Protein AF-A0A3M7MI62-F1 (afdb_monomer)

Solvent-accessible surface area (backbone atoms only — not comparable to full-atom values): 11806 Å² total; per-residue (Å²): 78,76,56,56,70,61,53,50,52,51,50,20,66,77,28,62,30,49,74,44,46,48,72,56,44,55,54,37,39,61,39,93,81,36,54,72,68,30,38,62,53,51,76,77,51,53,72,67,57,50,51,51,46,38,52,19,61,73,70,74,50,82,58,63,54,58,62,59,25,54,52,47,48,52,70,70,56,36,93,88,58,60,71,94,72,63,46,73,44,69,42,79,63,70,78,42,51,65,27,44,51,47,32,47,68,75,30,59,92,79,48,73,68,34,90,81,33,77,44,80,46,75,44,56,57,68,68,61,23,46,54,51,38,63,76,64,69,61,87,92,67,60,62,66,64,58,50,48,55,45,65,69,32,48,60,61,32,53,53,52,43,43,75,54,46,30,42,80,41,80,44,74,58,62,95,68,90,51,71,66,61,50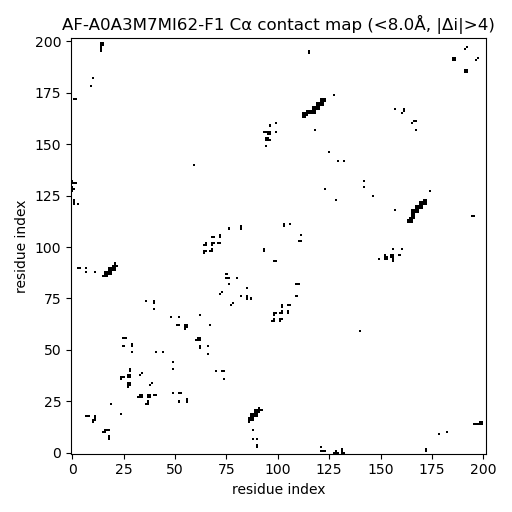,51,51,54,52,62,68,38,88,66,36,46,78,63,54,43,79,45,73,80,128

Nearest PDB structures (foldseek):
  6pk5-assembly1_C  TM=5.231E-01  e=3.060E-02  Methanotorris igneus
  7owk-assembly2_E  TM=5.266E-01  e=1.597E-01  Candidatus Odinarchaeum yellowstonii
  2bdt-assembly1_A-2  TM=4.610E-01  e=1.281E-01  Halalkalibacterium halodurans C-125
  7owe-assembly1_E  TM=5.186E-01  e=4.074E-01  Candidatus Odinarchaeum yellowstonii

Radius of gyration: 17.17 Å; Cα contacts (8 Å, |Δi|>4): 203; chains: 1; bounding box: 44×41×39 Å

Structure (mmCIF, N/CA/C/O backbone):
data_AF-A0A3M7MI62-F1
#
_entry.id   AF-A0A3M7MI62-F1
#
loop_
_atom_site.group_PDB
_atom_site.id
_atom_site.type_symbol
_atom_site.label_atom_id
_atom_site.label_alt_id
_atom_site.label_comp_id
_atom_site.label_asym_id
_atom_site.label_entity_id
_atom_site.label_seq_id
_atom_site.pdbx_PDB_ins_code
_atom_site.Cartn_x
_atom_site.Cartn_y
_atom_site.Cartn_z
_atom_site.occupancy
_atom_site.B_iso_or_equiv
_atom_site.auth_seq_id
_atom_site.auth_comp_id
_atom_site.auth_asym_id
_atom_site.auth_atom_id
_atom_site.pdbx_PDB_model_num
ATOM 1 N N . MET A 1 1 ? 2.385 -8.377 -11.757 1.00 56.12 1 MET A N 1
ATOM 2 C CA . MET A 1 1 ? 2.770 -9.558 -10.963 1.00 56.12 1 MET A CA 1
ATOM 3 C C . MET A 1 1 ? 1.514 -10.220 -10.396 1.00 56.12 1 MET A C 1
ATOM 5 O O . MET A 1 1 ? 1.011 -11.092 -11.078 1.00 56.12 1 MET A O 1
ATOM 9 N N . ALA A 1 2 ? 0.885 -9.743 -9.312 1.00 59.47 2 ALA A N 1
ATOM 10 C CA . ALA A 1 2 ? -0.279 -10.431 -8.710 1.00 59.47 2 ALA A CA 1
ATOM 11 C C . ALA A 1 2 ? -1.689 -9.906 -9.096 1.00 59.47 2 ALA A C 1
ATOM 13 O O . ALA A 1 2 ? -2.640 -10.169 -8.386 1.00 59.47 2 ALA A O 1
ATOM 14 N N . CYS A 1 3 ? -1.859 -9.106 -10.158 1.00 68.12 3 CYS A N 1
ATOM 15 C CA . CYS A 1 3 ? -3.128 -8.389 -10.436 1.00 68.12 3 CYS A CA 1
ATOM 16 C C . CYS A 1 3 ? -3.612 -7.438 -9.313 1.00 68.12 3 CYS A C 1
ATOM 18 O O . CYS A 1 3 ? -4.773 -7.039 -9.315 1.00 68.12 3 CYS A O 1
ATOM 20 N N . LYS A 1 4 ? -2.694 -6.989 -8.436 1.00 80.75 4 LYS A N 1
ATOM 21 C CA . LYS A 1 4 ? -2.928 -6.002 -7.359 1.00 80.75 4 LYS A CA 1
ATOM 22 C C . LYS A 1 4 ? -3.799 -4.833 -7.799 1.00 80.75 4 LYS A C 1
ATOM 24 O O . LYS A 1 4 ? -4.836 -4.607 -7.201 1.00 80.75 4 LYS A O 1
ATOM 29 N N . SER A 1 5 ? -3.442 -4.162 -8.894 1.00 81.50 5 SER A N 1
ATOM 30 C CA . SER A 1 5 ? -4.186 -2.993 -9.376 1.00 81.50 5 SER A CA 1
ATOM 31 C C . SER A 1 5 ? -5.657 -3.297 -9.678 1.00 81.50 5 SER A C 1
ATOM 33 O O . SER A 1 5 ? -6.512 -2.497 -9.331 1.00 81.50 5 SER A O 1
ATOM 35 N N . THR A 1 6 ? -5.963 -4.464 -10.256 1.00 86.38 6 THR A N 1
ATOM 36 C CA . THR A 1 6 ? -7.343 -4.879 -10.550 1.00 86.38 6 THR A CA 1
ATOM 37 C C . THR A 1 6 ? -8.129 -5.124 -9.262 1.00 86.38 6 THR A C 1
ATOM 39 O O . THR A 1 6 ? -9.239 -4.620 -9.124 1.00 86.38 6 THR 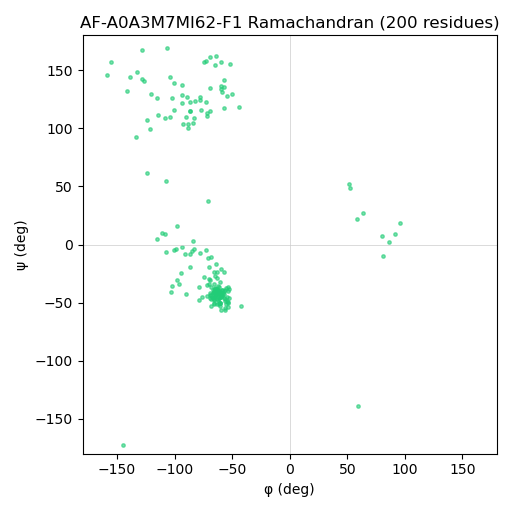A O 1
ATOM 42 N N . LEU A 1 7 ? -7.532 -5.830 -8.293 1.00 89.12 7 LEU A N 1
ATOM 43 C CA . LEU A 1 7 ? -8.140 -6.034 -6.976 1.00 89.12 7 LEU A CA 1
ATOM 44 C C . LEU A 1 7 ? -8.354 -4.699 -6.248 1.00 89.12 7 LEU A C 1
ATOM 46 O O . LEU A 1 7 ? -9.436 -4.448 -5.735 1.00 89.12 7 LEU A O 1
ATOM 50 N N . CYS A 1 8 ? -7.346 -3.827 -6.241 1.00 91.31 8 CYS A N 1
ATOM 51 C CA . CYS A 1 8 ? -7.410 -2.524 -5.586 1.00 91.31 8 CYS A CA 1
ATOM 52 C C . CYS A 1 8 ? -8.539 -1.667 -6.164 1.00 91.31 8 CYS A C 1
ATOM 54 O O . CYS A 1 8 ? -9.305 -1.098 -5.399 1.00 91.31 8 CYS A O 1
ATOM 56 N N . THR A 1 9 ? -8.690 -1.624 -7.492 1.00 91.56 9 THR A N 1
ATOM 57 C CA . THR A 1 9 ? -9.789 -0.895 -8.142 1.00 91.56 9 THR A CA 1
ATOM 58 C C . THR A 1 9 ? -11.150 -1.498 -7.805 1.00 91.56 9 THR A C 1
ATOM 60 O O . THR A 1 9 ? -12.091 -0.752 -7.531 1.00 91.56 9 THR A O 1
ATOM 63 N N . LEU A 1 10 ? -11.261 -2.831 -7.773 1.00 92.38 10 LEU A N 1
ATOM 64 C CA . LEU A 1 10 ? -12.500 -3.509 -7.398 1.00 92.38 10 LEU A CA 1
ATOM 65 C C . LEU A 1 10 ? -12.907 -3.168 -5.959 1.00 92.38 10 LEU A C 1
ATOM 67 O O . LEU A 1 10 ? -14.044 -2.759 -5.731 1.00 92.38 10 LEU A O 1
ATOM 71 N N . LEU A 1 11 ? -11.984 -3.306 -5.004 1.00 93.00 11 LEU A N 1
ATOM 72 C CA . LEU A 1 11 ? -12.239 -3.018 -3.593 1.00 93.00 11 LEU A CA 1
ATOM 73 C C . LEU A 1 11 ? -12.518 -1.532 -3.364 1.00 93.00 11 LEU A C 1
ATOM 75 O O . LEU A 1 11 ? -13.485 -1.197 -2.689 1.00 93.00 11 LEU A O 1
ATOM 79 N N . ALA A 1 12 ? -11.725 -0.645 -3.968 1.00 93.38 12 ALA A N 1
ATOM 80 C CA . ALA A 1 12 ? -11.920 0.796 -3.856 1.00 93.38 12 ALA A CA 1
ATOM 81 C C . ALA A 1 12 ? -13.302 1.229 -4.352 1.00 93.38 12 ALA A C 1
ATOM 83 O O . ALA A 1 12 ? -13.993 1.983 -3.673 1.00 93.38 12 ALA A O 1
ATOM 84 N N . THR A 1 13 ? -13.743 0.685 -5.488 1.00 92.31 13 THR A N 1
ATOM 85 C CA . THR A 1 13 ? -15.062 0.998 -6.053 1.00 92.31 13 THR A CA 1
ATOM 86 C C . THR A 1 13 ? -16.196 0.448 -5.188 1.00 92.31 13 THR A C 1
ATOM 88 O O . THR A 1 13 ? -17.145 1.169 -4.899 1.00 92.31 13 THR A O 1
ATOM 91 N N . ASN A 1 14 ? -16.113 -0.817 -4.759 1.00 92.62 14 ASN A N 1
ATOM 92 C CA . ASN A 1 14 ? -17.207 -1.468 -4.027 1.00 92.62 14 ASN A CA 1
ATOM 93 C C . ASN A 1 14 ? -17.334 -0.998 -2.575 1.00 92.62 14 ASN A C 1
ATOM 95 O O . ASN A 1 14 ? -18.431 -1.022 -2.025 1.00 92.62 14 ASN A O 1
ATOM 99 N N . TYR A 1 15 ? -16.233 -0.567 -1.960 1.00 90.94 15 TYR A N 1
ATOM 100 C CA . TYR A 1 15 ? -16.202 -0.151 -0.558 1.00 90.94 15 TYR A CA 1
ATOM 101 C C . TYR A 1 15 ? -15.984 1.355 -0.367 1.00 90.94 15 TYR A C 1
ATOM 103 O O . TYR A 1 15 ? -15.788 1.802 0.763 1.00 90.94 15 TYR A O 1
ATOM 111 N N . ASN A 1 16 ? -16.051 2.133 -1.455 1.00 91.06 16 ASN A N 1
ATOM 112 C CA . ASN A 1 16 ? -15.865 3.585 -1.460 1.00 91.06 16 ASN A CA 1
ATOM 113 C C . ASN A 1 16 ? -14.561 4.010 -0.756 1.00 91.06 16 ASN A C 1
ATOM 115 O O . ASN A 1 16 ? -14.567 4.818 0.173 1.00 91.06 16 ASN A O 1
ATOM 119 N N . LEU A 1 17 ? -13.447 3.397 -1.164 1.00 92.94 17 LEU A N 1
ATOM 120 C CA . LEU A 1 17 ? -12.117 3.711 -0.643 1.00 92.94 17 LEU A CA 1
ATOM 121 C C . LEU A 1 17 ? -11.382 4.609 -1.632 1.00 92.94 17 LEU A C 1
ATOM 123 O O . LEU A 1 17 ? -11.387 4.363 -2.839 1.00 92.94 17 LEU A O 1
ATOM 127 N N . ASP A 1 18 ? -10.681 5.603 -1.109 1.00 93.38 18 ASP A N 1
ATOM 128 C CA . ASP A 1 18 ? -9.727 6.390 -1.871 1.00 93.38 18 ASP A CA 1
ATOM 129 C C . ASP A 1 18 ? -8.513 5.513 -2.223 1.00 93.38 18 ASP A C 1
ATOM 131 O O . ASP A 1 18 ? -7.799 5.027 -1.347 1.00 93.38 18 ASP A O 1
ATOM 135 N N . GLN A 1 19 ? -8.289 5.239 -3.507 1.00 93.94 19 GLN A N 1
ATOM 136 C CA . GLN A 1 19 ? -7.195 4.373 -3.942 1.00 93.94 19 GLN A CA 1
ATOM 137 C C . GLN A 1 19 ? -5.902 5.178 -4.110 1.00 93.94 19 GLN A C 1
ATOM 139 O O . GLN A 1 19 ? -5.807 6.067 -4.954 1.00 93.94 19 GLN A O 1
ATOM 144 N N . CYS A 1 20 ? -4.848 4.776 -3.403 1.00 94.75 20 CYS A N 1
ATOM 145 C CA . CYS A 1 20 ? -3.533 5.399 -3.480 1.00 94.75 20 CYS A CA 1
ATOM 146 C C . CYS A 1 20 ? -2.472 4.375 -3.913 1.00 94.75 20 CYS A C 1
ATOM 148 O O . CYS A 1 20 ? -1.960 3.585 -3.119 1.00 94.75 20 CYS A O 1
ATOM 150 N N . SER A 1 21 ? -2.124 4.383 -5.203 1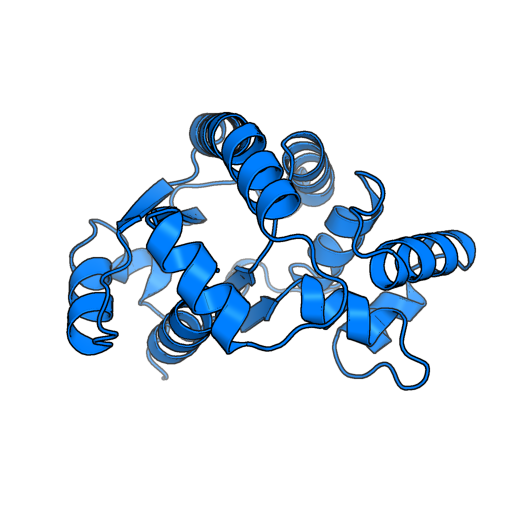.00 93.44 21 SER A N 1
ATOM 151 C CA . SER A 1 21 ? -1.021 3.572 -5.735 1.00 93.44 21 SER A CA 1
ATOM 152 C C . SER A 1 21 ? 0.293 4.343 -5.626 1.00 93.44 21 SER A C 1
ATOM 154 O O . SER A 1 21 ? 0.601 5.170 -6.490 1.00 93.44 21 SER A O 1
ATOM 156 N N . ILE A 1 22 ? 1.130 3.987 -4.651 1.00 92.25 22 ILE A N 1
ATOM 157 C CA . ILE A 1 22 ? 2.379 4.703 -4.338 1.00 92.25 22 ILE A CA 1
ATOM 158 C C . ILE A 1 22 ? 3.307 4.811 -5.547 1.00 92.25 22 ILE A C 1
ATOM 160 O O . ILE A 1 22 ? 3.893 5.856 -5.804 1.00 92.25 22 ILE A O 1
ATOM 164 N N . GLY A 1 23 ? 3.397 3.760 -6.364 1.00 89.69 23 GLY A N 1
ATOM 165 C CA . GLY A 1 23 ? 4.206 3.816 -7.581 1.00 89.69 23 GLY A CA 1
ATOM 166 C C . GLY A 1 23 ? 3.723 4.869 -8.590 1.00 89.69 23 GLY A C 1
ATOM 167 O O . GLY A 1 23 ? 4.547 5.474 -9.268 1.00 89.69 23 GLY A O 1
ATOM 168 N N . ASN A 1 24 ? 2.408 5.077 -8.711 1.00 91.25 24 ASN A N 1
ATOM 169 C CA . ASN A 1 24 ? 1.824 6.089 -9.602 1.00 91.25 24 ASN A CA 1
ATOM 170 C C . ASN A 1 24 ? 1.984 7.489 -9.007 1.00 91.25 24 ASN A C 1
ATOM 172 O O . ASN A 1 24 ? 2.417 8.394 -9.713 1.00 91.25 24 ASN A O 1
ATOM 176 N N . GLU A 1 25 ? 1.693 7.631 -7.715 1.00 94.31 25 GLU A N 1
ATOM 177 C CA . GLU A 1 25 ? 1.839 8.876 -6.961 1.00 94.31 25 GLU A CA 1
ATOM 178 C C . GLU A 1 25 ? 3.269 9.423 -7.053 1.00 94.31 25 GLU A C 1
ATOM 180 O O . GLU A 1 25 ? 3.468 10.554 -7.487 1.00 94.31 25 GLU A O 1
ATOM 185 N N . LEU A 1 26 ? 4.282 8.594 -6.773 1.00 93.25 26 LEU A N 1
ATOM 186 C CA . LEU A 1 26 ? 5.683 9.019 -6.845 1.00 93.25 26 LEU A CA 1
ATOM 187 C C . LEU A 1 26 ? 6.128 9.357 -8.276 1.00 93.25 26 LEU A C 1
ATOM 189 O O . LEU A 1 26 ? 6.912 10.284 -8.461 1.00 93.25 26 LEU A O 1
ATOM 193 N N . ARG A 1 27 ? 5.613 8.664 -9.304 1.00 93.62 27 ARG A N 1
ATOM 194 C CA . ARG A 1 27 ? 5.863 9.039 -10.711 1.00 93.62 27 ARG A CA 1
ATOM 195 C C . ARG A 1 27 ? 5.241 10.389 -11.066 1.00 93.62 27 ARG A C 1
ATOM 197 O O . ARG A 1 27 ? 5.881 11.177 -11.756 1.00 93.62 27 ARG A O 1
ATOM 204 N N . ASN A 1 28 ? 4.019 10.652 -10.604 1.00 95.31 28 ASN A N 1
ATOM 205 C CA . ASN A 1 28 ? 3.336 11.930 -10.805 1.00 95.31 28 ASN A CA 1
ATOM 206 C C . ASN A 1 28 ? 4.084 13.065 -10.083 1.00 95.31 28 ASN A C 1
ATOM 208 O O . ASN A 1 28 ? 4.366 14.098 -10.689 1.00 95.31 28 ASN A O 1
ATOM 212 N N . LEU A 1 29 ? 4.499 12.830 -8.835 1.00 95.12 29 LEU A N 1
ATOM 213 C CA . LEU A 1 29 ? 5.244 13.770 -7.993 1.00 95.12 29 LEU A CA 1
ATOM 214 C C . LEU A 1 29 ? 6.514 14.299 -8.675 1.00 95.12 29 LEU A C 1
ATOM 216 O O . LEU A 1 29 ? 6.736 15.511 -8.747 1.00 95.12 29 LEU A O 1
ATOM 220 N N . VAL A 1 30 ? 7.332 13.394 -9.216 1.00 93.94 30 VAL A N 1
ATOM 221 C CA . VAL A 1 30 ? 8.619 13.747 -9.845 1.00 93.94 30 VAL A CA 1
ATOM 222 C C . VAL A 1 30 ? 8.472 14.201 -11.299 1.00 93.94 30 VAL A C 1
ATOM 224 O O . VAL A 1 30 ? 9.450 14.602 -11.929 1.00 93.94 30 VAL A O 1
ATOM 227 N N . SER A 1 31 ? 7.258 14.158 -11.854 1.00 93.81 31 SER A N 1
ATOM 228 C CA . SER A 1 31 ? 6.995 14.648 -13.204 1.00 93.81 31 SER A CA 1
ATOM 229 C C . SER A 1 31 ? 7.025 16.181 -13.262 1.00 93.81 31 SER A C 1
ATOM 231 O O . SER A 1 31 ? 6.841 16.873 -12.256 1.00 93.81 31 SER A O 1
ATOM 233 N N . LYS A 1 32 ? 7.252 16.729 -14.464 1.00 90.19 32 LYS A N 1
ATOM 234 C CA . LYS A 1 32 ? 7.205 18.184 -14.692 1.00 90.19 32 LYS A CA 1
ATOM 235 C C . LYS A 1 32 ? 5.800 18.752 -14.471 1.00 90.19 32 LYS A C 1
ATOM 237 O O . LYS A 1 32 ? 5.665 19.824 -13.899 1.00 90.19 32 LYS A O 1
ATOM 242 N N . ASN A 1 33 ? 4.777 17.996 -14.869 1.00 92.19 33 ASN A N 1
ATOM 243 C CA . ASN A 1 33 ? 3.371 18.390 -14.813 1.00 92.19 33 ASN A CA 1
ATOM 244 C C . ASN A 1 33 ? 2.649 17.612 -13.707 1.00 92.19 33 ASN A C 1
ATOM 246 O O . ASN A 1 33 ? 1.669 16.918 -13.972 1.00 92.19 33 ASN A O 1
ATOM 250 N N . SER A 1 34 ? 3.171 17.678 -12.479 1.00 93.31 34 SER A N 1
ATOM 251 C CA . SER A 1 34 ? 2.541 17.016 -11.335 1.00 93.31 34 SER A CA 1
ATOM 252 C C . SER A 1 34 ? 1.127 17.559 -11.125 1.00 93.31 34 SER A C 1
ATOM 254 O O . SER A 1 34 ? 0.929 18.772 -11.164 1.00 93.31 34 SER A O 1
ATOM 256 N N . THR A 1 35 ? 0.159 16.680 -10.868 1.00 93.56 35 THR A N 1
ATOM 257 C CA . THR A 1 35 ? -1.261 17.038 -10.661 1.00 93.56 35 THR A CA 1
ATOM 258 C C . THR A 1 35 ? -1.831 16.436 -9.374 1.00 93.56 35 THR A C 1
ATOM 260 O O . THR A 1 35 ? -1.219 15.551 -8.772 1.00 93.56 35 THR A O 1
ATOM 263 N N . GLY A 1 36 ? -3.012 16.901 -8.950 1.00 92.88 36 GLY A N 1
ATOM 264 C CA . GLY A 1 36 ? -3.760 16.326 -7.827 1.00 92.88 36 GLY A CA 1
ATOM 265 C C . GLY A 1 36 ? -2.988 16.355 -6.505 1.00 92.88 36 GLY A C 1
ATOM 266 O O . GLY A 1 36 ? -2.295 17.326 -6.197 1.00 92.88 36 GLY A O 1
ATOM 267 N N . HIS A 1 37 ? -3.087 15.272 -5.728 1.00 94.06 37 HIS A N 1
ATOM 268 C CA . HIS A 1 37 ? -2.400 15.152 -4.438 1.00 94.06 37 HIS A CA 1
ATOM 269 C C . HIS A 1 37 ? -0.880 15.275 -4.568 1.00 94.06 37 HIS A C 1
ATOM 271 O O . HIS A 1 37 ? -0.259 15.950 -3.752 1.00 94.06 37 HIS A O 1
ATOM 277 N N . ALA A 1 38 ? -0.292 14.706 -5.622 1.00 94.69 38 ALA A N 1
ATOM 278 C CA . ALA A 1 38 ? 1.145 14.778 -5.848 1.00 94.69 38 ALA A CA 1
ATOM 279 C C . ALA A 1 38 ? 1.633 16.222 -6.020 1.00 94.69 38 ALA A C 1
ATOM 281 O O . ALA A 1 38 ? 2.667 16.570 -5.464 1.00 94.69 38 ALA A O 1
ATOM 282 N N . ALA A 1 39 ? 0.885 17.077 -6.727 1.00 94.44 39 ALA A N 1
ATOM 283 C CA . ALA A 1 39 ? 1.226 18.495 -6.866 1.00 94.44 39 ALA A CA 1
ATOM 284 C C . ALA A 1 39 ? 1.177 19.239 -5.525 1.00 94.44 39 ALA A C 1
ATOM 286 O O . ALA A 1 39 ? 2.089 20.002 -5.220 1.00 94.44 39 ALA A O 1
ATOM 287 N N . ARG A 1 40 ? 0.142 18.979 -4.712 1.00 94.56 40 ARG A N 1
ATOM 288 C CA . ARG A 1 40 ? 0.006 19.567 -3.371 1.00 94.56 40 ARG A CA 1
ATOM 289 C C . ARG A 1 40 ? 1.175 19.167 -2.468 1.00 94.56 40 ARG A C 1
ATOM 291 O O . ARG A 1 40 ? 1.802 20.030 -1.866 1.00 94.56 40 ARG A O 1
ATOM 298 N N . ILE A 1 41 ? 1.476 17.870 -2.403 1.00 95.56 41 ILE A N 1
ATOM 299 C CA . ILE A 1 41 ? 2.522 17.319 -1.527 1.00 95.56 41 ILE A CA 1
ATOM 300 C C . ILE A 1 41 ? 3.919 17.721 -2.014 1.00 95.56 41 ILE A C 1
ATOM 302 O O . ILE A 1 41 ? 4.824 17.908 -1.207 1.00 95.56 41 ILE A O 1
ATOM 306 N N . LYS A 1 42 ? 4.110 17.926 -3.325 1.00 94.25 42 LYS A N 1
ATOM 307 C CA . LYS A 1 42 ? 5.383 18.398 -3.891 1.00 94.25 42 LYS A CA 1
ATOM 308 C C . LYS A 1 42 ? 5.891 19.673 -3.226 1.00 94.25 42 LYS A C 1
ATOM 310 O O . LYS A 1 42 ? 7.090 19.789 -3.008 1.00 94.25 42 LYS A O 1
ATOM 315 N N . CYS A 1 43 ? 4.991 20.594 -2.882 1.00 91.56 43 CYS A N 1
ATOM 316 C CA . CYS A 1 43 ? 5.328 21.858 -2.225 1.00 91.56 43 CYS A CA 1
ATOM 317 C C . CYS A 1 43 ? 5.785 21.697 -0.762 1.00 91.56 43 CYS A C 1
ATOM 319 O O . CYS A 1 43 ? 6.293 22.652 -0.186 1.00 91.56 43 CYS A O 1
ATOM 321 N N . MET A 1 44 ? 5.610 20.513 -0.166 1.00 92.12 44 MET A N 1
ATOM 322 C CA . MET A 1 44 ? 5.975 20.191 1.223 1.00 92.12 44 MET A CA 1
ATOM 323 C C . MET A 1 44 ? 7.319 19.447 1.327 1.00 92.12 44 MET A C 1
ATOM 325 O O . MET A 1 44 ? 7.791 19.135 2.424 1.00 92.12 44 MET A O 1
ATOM 329 N N . LEU A 1 45 ? 7.933 19.123 0.186 1.00 93.00 45 LEU A N 1
ATOM 330 C CA . LEU A 1 45 ? 9.202 18.407 0.105 1.00 93.00 45 LEU A CA 1
ATOM 331 C C . LEU A 1 45 ? 10.338 19.364 -0.252 1.00 93.00 45 LEU A C 1
ATOM 333 O O . LEU A 1 45 ? 10.168 20.283 -1.054 1.00 93.00 45 LEU A O 1
ATOM 337 N N . SER A 1 46 ? 11.516 19.125 0.320 1.00 94.25 46 SER A N 1
ATOM 338 C CA . SER A 1 46 ? 12.719 19.869 -0.041 1.00 94.25 46 SER A CA 1
ATOM 339 C C . SER A 1 46 ? 13.187 19.511 -1.456 1.00 94.25 46 SER A C 1
ATOM 341 O O . SER A 1 46 ? 12.846 18.463 -2.013 1.00 94.25 46 SER A O 1
ATOM 343 N N . VAL A 1 47 ? 14.016 20.378 -2.042 1.00 93.38 47 VAL A N 1
ATOM 344 C CA . VAL A 1 47 ? 14.624 20.125 -3.357 1.00 93.38 47 VAL A CA 1
ATOM 345 C C . VAL A 1 47 ? 15.425 18.819 -3.340 1.00 93.38 47 VAL A C 1
ATOM 347 O O . VAL A 1 47 ? 15.281 18.011 -4.256 1.00 93.38 47 VAL A O 1
ATOM 350 N N . ASP A 1 48 ? 16.192 18.570 -2.278 1.00 94.06 48 ASP A N 1
ATOM 351 C CA . ASP A 1 48 ? 16.996 17.352 -2.136 1.00 94.06 48 ASP A CA 1
ATOM 352 C C . ASP A 1 48 ? 16.120 16.097 -2.037 1.00 94.06 48 ASP A C 1
ATOM 354 O O . ASP A 1 48 ? 16.394 15.095 -2.701 1.00 94.06 48 ASP A O 1
ATOM 358 N N . GLU A 1 49 ? 15.016 16.158 -1.281 1.00 94.12 49 GLU A N 1
ATOM 359 C CA . GLU A 1 49 ? 14.048 15.057 -1.199 1.00 94.12 49 GLU A CA 1
ATOM 360 C C . GLU A 1 49 ? 13.459 14.732 -2.581 1.00 94.12 49 GLU A C 1
ATOM 362 O O . GLU A 1 49 ? 13.352 13.560 -2.954 1.00 94.12 49 GLU A O 1
ATOM 367 N N . LEU A 1 50 ? 13.112 15.756 -3.367 1.00 93.75 50 LEU A N 1
ATOM 368 C CA . LEU A 1 50 ? 12.581 15.587 -4.722 1.00 93.75 50 LEU A CA 1
ATOM 369 C C . LEU A 1 50 ? 13.621 15.010 -5.691 1.00 93.75 50 LEU A C 1
ATOM 371 O O . LEU A 1 50 ? 13.273 14.157 -6.513 1.00 93.75 50 LEU A O 1
ATOM 375 N N . VAL A 1 51 ? 14.884 15.436 -5.595 1.00 94.44 51 VAL A N 1
ATOM 376 C CA . VAL A 1 51 ? 15.988 14.898 -6.408 1.00 94.44 51 VAL A CA 1
ATOM 377 C C . VAL A 1 51 ? 16.201 13.415 -6.111 1.00 94.44 51 VAL A C 1
ATOM 379 O O . VAL A 1 51 ? 16.254 12.612 -7.046 1.00 94.44 51 VAL A O 1
ATOM 382 N N . ILE A 1 52 ? 16.257 13.037 -4.831 1.00 94.31 52 ILE A N 1
ATOM 383 C CA . ILE A 1 52 ? 16.412 11.640 -4.406 1.00 94.31 52 ILE A CA 1
ATOM 384 C C . ILE A 1 52 ? 15.240 10.797 -4.923 1.00 94.31 52 ILE A C 1
ATOM 386 O O . ILE A 1 52 ? 15.446 9.788 -5.600 1.00 94.31 52 ILE A O 1
ATOM 390 N N . LEU A 1 53 ? 13.999 11.246 -4.701 1.00 92.94 53 LEU A N 1
ATOM 391 C CA . LEU A 1 53 ? 12.808 10.546 -5.187 1.00 92.94 53 LEU A CA 1
ATOM 392 C C . LEU A 1 53 ? 12.824 10.371 -6.712 1.00 92.94 53 LEU A C 1
ATOM 394 O O . LEU A 1 53 ? 12.512 9.285 -7.203 1.00 92.94 53 LEU A O 1
ATOM 398 N N . ALA A 1 54 ? 13.228 11.394 -7.469 1.00 93.25 54 ALA A N 1
ATOM 399 C CA . ALA A 1 54 ? 13.334 11.314 -8.925 1.00 93.25 54 ALA A CA 1
ATOM 400 C C . ALA A 1 54 ? 14.381 10.285 -9.376 1.00 93.25 54 ALA A C 1
ATOM 402 O O . ALA A 1 54 ? 14.120 9.506 -10.299 1.00 93.25 54 ALA A O 1
ATOM 403 N N . GLN A 1 55 ? 15.539 10.239 -8.711 1.00 93.81 55 GLN A N 1
ATOM 404 C CA . GLN A 1 55 ? 16.584 9.250 -8.980 1.00 93.81 55 GLN A CA 1
ATOM 405 C C . GLN A 1 55 ? 16.094 7.825 -8.699 1.00 93.81 55 GLN A C 1
ATOM 407 O O . GLN A 1 55 ? 16.244 6.953 -9.556 1.00 93.81 55 GLN A O 1
ATOM 412 N N . ASN A 1 56 ? 15.444 7.591 -7.554 1.00 91.25 56 ASN A N 1
ATOM 413 C CA . ASN A 1 56 ? 14.909 6.275 -7.200 1.00 91.25 56 ASN A CA 1
ATOM 414 C C . ASN A 1 56 ? 13.797 5.817 -8.152 1.00 91.25 56 ASN A C 1
ATOM 416 O O . ASN A 1 56 ? 13.809 4.673 -8.608 1.00 91.25 56 ASN A O 1
ATOM 420 N N . VAL A 1 57 ? 12.864 6.710 -8.504 1.00 89.19 57 VAL A N 1
ATOM 421 C CA . VAL A 1 57 ? 11.794 6.411 -9.468 1.00 89.19 57 VAL A CA 1
ATOM 422 C C . VAL A 1 57 ? 12.381 6.047 -10.831 1.00 89.19 57 VAL A C 1
ATOM 424 O O . VAL A 1 57 ? 11.956 5.053 -11.421 1.00 89.19 57 VAL A O 1
ATOM 427 N N . LYS A 1 58 ? 13.377 6.804 -11.314 1.00 88.06 58 LYS A N 1
ATOM 428 C CA . LYS A 1 58 ? 14.059 6.531 -12.588 1.00 88.06 58 LYS A CA 1
ATOM 429 C C . LYS A 1 58 ? 14.816 5.202 -12.564 1.00 88.06 58 LYS A C 1
ATOM 431 O O . LYS A 1 58 ? 14.770 4.468 -13.544 1.00 88.06 58 LYS A O 1
ATOM 436 N N . ALA A 1 59 ? 15.491 4.893 -11.458 1.00 86.25 59 ALA A N 1
ATOM 437 C CA . ALA A 1 59 ? 16.242 3.651 -11.290 1.00 86.25 59 ALA A CA 1
ATOM 438 C C . ALA A 1 59 ? 15.348 2.435 -10.968 1.00 86.25 59 ALA A C 1
ATOM 440 O O . ALA A 1 59 ? 15.835 1.309 -10.907 1.00 86.25 59 ALA A O 1
ATOM 441 N N . GLY A 1 60 ? 14.048 2.637 -10.725 1.00 82.38 60 GLY A N 1
ATOM 442 C CA . GLY A 1 60 ? 13.148 1.570 -10.290 1.00 82.38 60 GLY A CA 1
ATOM 443 C C . GLY A 1 60 ? 13.523 0.987 -8.923 1.00 82.38 60 GLY A C 1
ATOM 444 O O . GLY A 1 60 ? 13.236 -0.185 -8.662 1.00 82.38 60 GLY A O 1
ATOM 445 N N . THR A 1 61 ? 14.175 1.786 -8.074 1.00 85.19 61 THR A N 1
ATOM 446 C CA . THR A 1 61 ? 14.635 1.399 -6.739 1.00 85.19 61 THR A CA 1
ATOM 447 C C . THR A 1 61 ? 13.775 2.027 -5.651 1.00 85.19 61 THR A C 1
ATOM 449 O O . THR A 1 61 ? 12.910 2.874 -5.873 1.00 85.19 61 THR A O 1
ATOM 452 N N . LEU A 1 62 ? 13.994 1.544 -4.439 1.00 83.31 62 LEU A N 1
ATOM 453 C CA . LEU A 1 62 ? 13.331 2.001 -3.239 1.00 83.31 62 LEU A CA 1
ATOM 454 C C . LEU A 1 62 ? 13.938 3.323 -2.741 1.00 83.31 62 LEU A C 1
ATOM 456 O O . LEU A 1 62 ? 15.142 3.386 -2.517 1.00 83.31 62 LEU A O 1
ATOM 460 N N . ALA A 1 63 ? 13.102 4.343 -2.525 1.00 84.12 63 ALA A N 1
ATOM 461 C CA . ALA A 1 63 ? 13.512 5.593 -1.877 1.00 84.12 63 ALA A CA 1
ATOM 462 C C . ALA A 1 63 ? 13.953 5.363 -0.417 1.00 84.12 63 ALA A C 1
ATOM 464 O O . ALA A 1 63 ? 13.583 4.325 0.155 1.00 84.12 63 ALA A O 1
ATOM 465 N N . PRO A 1 64 ? 14.689 6.304 0.209 1.00 85.31 64 PRO A N 1
ATOM 466 C CA . PRO A 1 64 ? 15.046 6.203 1.621 1.00 85.31 64 PRO A CA 1
ATOM 467 C C . PRO A 1 64 ? 13.828 5.943 2.511 1.00 85.31 64 PRO A C 1
ATOM 469 O O . PRO A 1 64 ? 12.681 6.236 2.147 1.00 85.31 64 PRO A O 1
ATOM 472 N N . SER A 1 65 ? 14.082 5.343 3.673 1.00 83.94 65 SER A N 1
ATOM 473 C CA . SER A 1 65 ? 13.042 4.839 4.571 1.00 83.94 65 SER A CA 1
ATOM 474 C C . SER A 1 65 ? 12.077 5.921 5.054 1.00 83.94 65 SER A C 1
ATOM 476 O O . SER A 1 65 ? 10.952 5.576 5.378 1.00 83.94 65 SER A O 1
ATOM 478 N N . THR A 1 66 ? 12.453 7.202 5.016 1.00 87.31 66 THR A N 1
ATOM 479 C CA . THR A 1 66 ? 11.660 8.335 5.520 1.00 87.31 66 THR A CA 1
ATOM 480 C C . THR A 1 66 ? 10.837 9.061 4.448 1.00 87.31 66 THR A C 1
ATOM 482 O O . THR A 1 66 ? 9.715 9.482 4.724 1.00 87.31 66 THR A O 1
ATOM 485 N N . ASN A 1 67 ? 11.315 9.167 3.200 1.00 91.50 67 ASN A N 1
ATOM 486 C CA . ASN A 1 67 ? 10.634 9.958 2.161 1.00 91.50 67 ASN A CA 1
ATOM 487 C C . ASN A 1 67 ? 9.270 9.381 1.753 1.00 91.50 67 ASN A C 1
ATOM 489 O O . ASN A 1 67 ? 8.315 10.126 1.541 1.00 91.50 67 ASN A O 1
ATOM 493 N N . THR A 1 68 ? 9.173 8.053 1.603 1.00 92.06 68 THR A N 1
ATOM 494 C CA . THR A 1 68 ? 7.898 7.417 1.221 1.00 92.06 68 THR A CA 1
ATOM 495 C C . THR A 1 68 ? 6.864 7.499 2.349 1.00 92.06 68 THR A C 1
ATOM 497 O O . THR A 1 68 ? 5.740 7.895 2.050 1.00 92.06 68 THR A O 1
ATOM 500 N N . PRO A 1 69 ? 7.203 7.205 3.624 1.00 94.62 69 PRO A N 1
ATOM 501 C CA . PRO A 1 69 ? 6.316 7.499 4.746 1.00 94.62 69 PRO A CA 1
ATOM 502 C C . PRO A 1 69 ? 5.864 8.952 4.785 1.00 94.62 69 PRO A C 1
ATOM 504 O O . PRO A 1 69 ? 4.663 9.174 4.787 1.00 94.62 69 PRO A O 1
ATOM 507 N N . LYS A 1 70 ? 6.774 9.931 4.687 1.00 94.44 70 LYS A N 1
ATOM 508 C CA . LYS A 1 70 ? 6.410 11.358 4.667 1.00 94.44 70 LYS A CA 1
ATOM 509 C C . LYS A 1 70 ? 5.360 11.675 3.596 1.00 94.44 70 LYS A C 1
ATOM 511 O O . LYS A 1 70 ? 4.355 12.310 3.891 1.00 94.44 70 LYS A O 1
ATOM 516 N N . TYR A 1 71 ? 5.537 11.165 2.374 1.00 95.44 71 TYR A N 1
ATOM 517 C CA . TYR A 1 71 ? 4.534 11.321 1.314 1.00 95.44 71 TYR A CA 1
ATOM 518 C C . TYR A 1 71 ? 3.173 10.721 1.693 1.00 95.44 71 TYR A C 1
ATOM 520 O O . TYR A 1 71 ? 2.130 11.315 1.432 1.00 95.44 71 TYR A O 1
ATOM 528 N N . ILE A 1 72 ? 3.174 9.522 2.277 1.00 95.75 72 ILE A N 1
ATOM 529 C CA . ILE A 1 72 ? 1.949 8.807 2.643 1.00 95.75 72 ILE A CA 1
ATOM 530 C C . ILE A 1 72 ? 1.230 9.507 3.785 1.00 95.75 72 ILE A C 1
ATOM 532 O O . ILE A 1 72 ? 0.017 9.651 3.707 1.00 95.75 72 ILE A O 1
ATOM 536 N N . ILE A 1 73 ? 1.958 9.990 4.789 1.00 95.44 73 ILE A N 1
ATOM 537 C CA . ILE A 1 73 ? 1.413 10.789 5.889 1.00 95.44 73 ILE A CA 1
ATOM 538 C C . ILE A 1 73 ? 0.638 11.975 5.317 1.00 95.44 73 ILE A C 1
ATOM 540 O O . ILE A 1 73 ? -0.561 12.081 5.547 1.00 95.44 73 ILE A O 1
ATOM 544 N N . GLU A 1 74 ? 1.268 12.770 4.452 1.00 95.25 74 GLU A N 1
ATOM 545 C CA . GLU A 1 74 ? 0.616 13.920 3.816 1.00 95.25 74 GLU A CA 1
ATOM 546 C C . GLU A 1 74 ? -0.545 13.539 2.888 1.00 95.25 74 GLU A C 1
ATOM 548 O O . GLU A 1 74 ? -1.460 14.334 2.650 1.00 95.25 74 GLU A O 1
ATOM 553 N N . ARG A 1 75 ? -0.517 12.334 2.308 1.00 94.94 75 ARG A N 1
ATOM 554 C CA . ARG A 1 75 ? -1.565 11.829 1.411 1.00 94.94 75 ARG A CA 1
ATOM 555 C C . ARG A 1 75 ? -2.790 11.313 2.162 1.00 94.94 75 ARG A C 1
ATOM 557 O O . ARG A 1 75 ? -3.895 11.448 1.635 1.00 94.94 75 ARG A O 1
ATOM 564 N N . VAL A 1 76 ? -2.580 10.690 3.317 1.00 94.81 76 VAL A N 1
ATOM 565 C CA . VAL A 1 76 ? -3.611 10.042 4.138 1.00 94.81 76 VAL A CA 1
ATOM 566 C C . VAL A 1 76 ? -4.194 11.031 5.147 1.00 94.81 76 VAL A C 1
ATOM 568 O O . VAL A 1 76 ? -5.409 11.096 5.306 1.00 94.81 76 VAL A O 1
ATOM 571 N N . PHE A 1 77 ? -3.335 11.833 5.772 1.00 94.56 77 PHE A N 1
ATOM 572 C CA . PHE A 1 77 ? -3.667 12.784 6.829 1.00 94.56 77 PHE A CA 1
ATOM 573 C C . PHE A 1 77 ? -3.208 14.202 6.450 1.00 94.56 77 PHE A C 1
ATOM 575 O O . PHE A 1 77 ? -2.349 14.768 7.124 1.00 94.56 77 PHE A O 1
ATOM 582 N N . PRO A 1 78 ? -3.733 14.796 5.359 1.00 92.50 78 PRO A N 1
ATOM 583 C CA . PRO A 1 78 ? -3.434 16.191 5.057 1.00 92.50 78 PRO A CA 1
ATOM 584 C C . PRO A 1 78 ? -3.884 17.108 6.202 1.00 92.50 78 PRO A C 1
ATOM 586 O O . PRO A 1 78 ? -4.803 16.778 6.953 1.00 92.50 78 PRO A O 1
ATOM 589 N N . GLU A 1 79 ? -3.282 18.293 6.295 1.00 89.25 79 GLU A N 1
ATOM 590 C CA . GLU A 1 79 ? -3.713 19.324 7.242 1.00 89.25 79 GLU A CA 1
ATOM 591 C C . GLU A 1 79 ? -5.233 19.567 7.149 1.00 89.25 79 GLU A C 1
ATOM 593 O O . GLU A 1 79 ? -5.791 19.729 6.061 1.00 89.25 79 GLU A O 1
ATOM 598 N N . GLY A 1 80 ? -5.913 19.543 8.301 1.00 88.06 80 GLY A N 1
ATOM 599 C CA . GLY A 1 80 ? -7.371 19.678 8.389 1.00 88.06 80 GLY A CA 1
ATOM 600 C C . GLY A 1 80 ? -8.171 18.404 8.080 1.00 88.06 80 GLY A C 1
ATOM 601 O O . GLY A 1 80 ? -9.399 18.472 8.006 1.00 88.06 80 GLY A O 1
ATOM 602 N N . ALA A 1 81 ? -7.525 17.246 7.905 1.00 89.00 81 ALA A N 1
ATOM 603 C CA . ALA A 1 81 ? -8.224 15.978 7.715 1.00 89.00 81 ALA A CA 1
ATOM 604 C C . ALA A 1 81 ? -9.137 15.637 8.904 1.00 89.00 81 ALA A C 1
ATOM 606 O O . ALA A 1 81 ? -8.734 15.670 10.067 1.00 89.00 81 ALA A O 1
ATOM 607 N N . ILE A 1 82 ? -10.367 15.225 8.597 1.00 89.00 82 ILE A N 1
ATOM 608 C CA . ILE A 1 82 ? -11.280 14.636 9.577 1.00 89.00 82 ILE A CA 1
ATOM 609 C C . ILE A 1 82 ? -10.936 13.150 9.668 1.00 89.00 82 ILE A C 1
ATOM 611 O O . ILE A 1 82 ? -11.270 12.385 8.765 1.00 89.00 82 ILE A O 1
ATOM 615 N N . LEU A 1 83 ? -10.263 12.743 10.748 1.00 85.75 83 LEU A N 1
ATOM 616 C CA . LEU A 1 83 ? -9.700 11.393 10.905 1.00 85.75 83 LEU A CA 1
ATOM 617 C C . LEU A 1 83 ? -10.736 10.278 10.687 1.00 85.75 83 LEU A C 1
ATOM 619 O O . LEU A 1 83 ? -10.466 9.315 9.977 1.00 85.75 83 LEU A O 1
ATOM 623 N N . ASN A 1 84 ? -11.961 10.460 11.185 1.00 83.88 84 ASN A N 1
ATOM 624 C CA . ASN A 1 84 ? -13.048 9.484 11.032 1.00 83.88 84 ASN A CA 1
ATOM 625 C C . ASN A 1 84 ? -13.566 9.342 9.587 1.00 83.88 84 ASN A C 1
ATOM 627 O O . ASN A 1 84 ? -14.347 8.436 9.304 1.00 83.88 84 ASN A O 1
ATOM 631 N N . HIS A 1 85 ? -13.174 10.234 8.673 1.00 86.38 85 HIS A N 1
ATOM 632 C CA . HIS A 1 85 ? -13.538 10.174 7.254 1.00 86.38 85 HIS A CA 1
ATOM 633 C C . HIS A 1 85 ? -12.418 9.593 6.381 1.00 86.38 85 HIS A C 1
ATOM 635 O O . HIS A 1 85 ? -12.616 9.397 5.180 1.00 86.38 85 HIS A O 1
ATOM 641 N N . VAL A 1 86 ? -11.245 9.307 6.953 1.00 89.94 86 VAL A N 1
ATOM 642 C CA . VAL A 1 86 ? -10.113 8.755 6.207 1.00 89.94 86 VAL A CA 1
ATOM 643 C C . VAL A 1 86 ? -10.403 7.297 5.851 1.00 89.94 86 VAL A C 1
ATOM 645 O O . VAL A 1 86 ? -10.430 6.417 6.707 1.00 89.94 86 VAL A O 1
ATOM 648 N N . ARG A 1 87 ? -10.619 7.033 4.559 1.00 91.56 87 ARG A N 1
ATOM 649 C CA . ARG A 1 87 ? -10.886 5.694 4.012 1.00 91.56 87 ARG A CA 1
ATOM 650 C C . ARG A 1 87 ? -10.032 5.476 2.780 1.00 91.56 87 ARG A C 1
ATOM 652 O O . ARG A 1 87 ? -10.424 5.847 1.679 1.00 91.56 87 ARG A O 1
ATOM 659 N N . ILE A 1 88 ? -8.852 4.900 2.971 1.00 93.81 88 ILE A N 1
ATOM 660 C CA . ILE A 1 88 ? -7.824 4.806 1.934 1.00 93.81 88 ILE A CA 1
ATOM 661 C C . ILE A 1 88 ? -7.358 3.366 1.738 1.00 93.81 88 ILE A C 1
ATOM 663 O O . ILE A 1 88 ? -7.182 2.613 2.692 1.00 93.81 88 ILE A O 1
ATOM 667 N N . LEU A 1 89 ? -7.125 2.993 0.483 1.00 95.31 89 LEU A N 1
ATOM 668 C CA . LEU A 1 89 ? -6.477 1.748 0.096 1.00 95.31 89 LEU A CA 1
ATOM 669 C C . LEU A 1 89 ? -5.078 2.072 -0.433 1.00 95.31 89 LEU A C 1
ATOM 671 O O . LEU A 1 89 ? -4.925 2.628 -1.523 1.00 95.31 89 LEU A O 1
ATOM 675 N N . LEU A 1 90 ? -4.052 1.708 0.338 1.00 95.31 90 LEU A N 1
ATOM 676 C CA . LEU A 1 90 ? -2.649 1.884 -0.037 1.00 95.31 90 LEU A CA 1
ATOM 677 C C . LEU A 1 90 ? -2.161 0.680 -0.863 1.00 95.31 90 LEU A C 1
ATOM 679 O O . LEU A 1 90 ? -2.048 -0.433 -0.354 1.00 95.31 90 LEU A O 1
ATOM 683 N N . ASP A 1 91 ? -1.824 0.902 -2.137 1.00 93.25 91 ASP A N 1
ATOM 684 C CA . ASP A 1 91 ? -1.194 -0.104 -3.005 1.00 93.25 91 ASP A CA 1
ATOM 685 C C . ASP A 1 91 ? 0.315 0.151 -3.112 1.00 93.25 91 ASP A C 1
ATOM 687 O O . ASP A 1 91 ? 0.784 1.154 -3.668 1.00 93.25 91 ASP A O 1
ATOM 691 N N . GLY A 1 92 ? 1.090 -0.806 -2.603 1.00 90.06 92 GLY A N 1
ATOM 692 C CA . GLY A 1 92 ? 2.543 -0.826 -2.722 1.00 90.06 92 GLY A CA 1
ATOM 693 C C . GLY A 1 92 ? 3.298 -0.240 -1.532 1.00 90.06 92 GLY A C 1
ATOM 694 O O . GLY A 1 92 ? 4.482 0.059 -1.706 1.00 90.06 92 GLY A O 1
ATOM 695 N N . PHE A 1 93 ? 2.655 -0.112 -0.368 1.00 93.56 93 PHE A N 1
ATOM 696 C CA . PHE A 1 93 ? 3.271 0.263 0.903 1.00 93.56 93 PHE A CA 1
ATOM 697 C C . PHE A 1 93 ? 2.709 -0.568 2.069 1.00 93.56 93 PHE A C 1
ATOM 699 O O . PHE A 1 93 ? 1.514 -0.849 2.059 1.00 93.56 93 PHE A O 1
ATOM 706 N N . PRO A 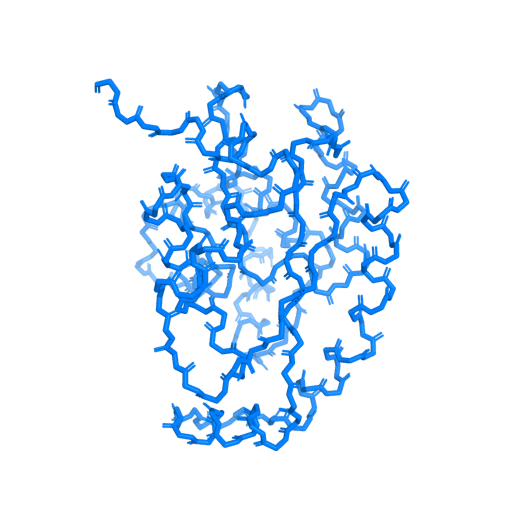1 94 ? 3.534 -0.919 3.072 1.00 94.44 94 PRO A N 1
ATOM 707 C CA . PRO A 1 94 ? 4.992 -0.765 3.114 1.00 94.44 94 PRO A CA 1
ATOM 708 C C . PRO A 1 94 ? 5.710 -1.802 2.226 1.00 94.44 94 PRO A C 1
ATOM 710 O O . PRO A 1 94 ? 5.168 -2.849 1.886 1.00 94.44 94 PRO A O 1
ATOM 713 N N . ARG A 1 95 ? 6.948 -1.498 1.806 1.00 91.62 95 ARG A N 1
ATOM 714 C CA . ARG A 1 95 ? 7.822 -2.440 1.058 1.00 91.62 95 ARG A CA 1
ATOM 715 C C . ARG A 1 95 ? 8.986 -2.995 1.875 1.00 91.62 95 ARG A C 1
ATOM 717 O O . ARG A 1 95 ? 9.724 -3.830 1.371 1.00 91.62 95 ARG A O 1
ATOM 724 N N . LYS A 1 96 ? 9.168 -2.482 3.090 1.00 92.94 96 LYS A N 1
ATOM 725 C CA . LYS A 1 96 ? 10.156 -2.893 4.091 1.00 92.94 96 LYS A CA 1
ATOM 726 C C . LYS A 1 96 ? 9.623 -2.509 5.474 1.00 92.94 96 LYS A C 1
ATOM 728 O O . LYS A 1 96 ? 8.789 -1.606 5.557 1.00 92.94 96 LYS A O 1
ATOM 733 N N . VAL A 1 97 ? 10.104 -3.184 6.515 1.00 95.00 97 VAL A N 1
ATOM 734 C CA . VAL A 1 97 ? 9.680 -2.958 7.909 1.00 95.00 97 VAL A CA 1
ATOM 735 C C . VAL A 1 97 ? 10.036 -1.547 8.383 1.00 95.00 97 VAL A C 1
ATOM 737 O O . VAL A 1 97 ? 9.197 -0.869 8.956 1.00 95.00 97 VAL A O 1
ATOM 740 N N . ASP A 1 98 ? 11.230 -1.053 8.056 1.00 94.75 98 ASP A N 1
ATOM 741 C CA . ASP A 1 98 ? 11.686 0.300 8.417 1.00 94.75 98 ASP A CA 1
ATOM 742 C C . ASP A 1 98 ? 10.717 1.417 7.984 1.00 94.75 98 ASP A C 1
ATOM 744 O O . ASP A 1 98 ? 10.508 2.384 8.709 1.00 94.75 98 ASP A O 1
ATOM 748 N N . ARG A 1 99 ? 10.072 1.270 6.823 1.00 94.69 99 ARG A N 1
ATOM 749 C CA . ARG A 1 99 ? 9.057 2.210 6.334 1.00 94.69 99 ARG A CA 1
ATOM 750 C C . ARG A 1 99 ? 7.751 2.135 7.107 1.00 94.69 99 ARG A C 1
ATOM 752 O O . ARG A 1 99 ? 7.075 3.149 7.225 1.00 94.69 99 ARG A O 1
ATOM 759 N N . TRP A 1 100 ? 7.370 0.942 7.553 1.00 95.88 100 TRP A N 1
ATOM 760 C CA . TRP A 1 100 ? 6.190 0.762 8.392 1.00 95.88 100 TRP A CA 1
ATOM 761 C C . TRP A 1 100 ? 6.393 1.447 9.743 1.00 95.88 100 TRP A C 1
ATOM 763 O O . TRP A 1 100 ? 5.552 2.244 10.147 1.00 95.88 100 TRP A O 1
ATOM 773 N N . GLU A 1 101 ? 7.550 1.221 10.369 1.00 95.31 101 GLU A N 1
ATOM 774 C CA . GLU A 1 101 ? 7.918 1.871 11.630 1.00 95.31 101 GLU A CA 1
ATOM 775 C C . GLU A 1 101 ? 7.970 3.394 11.488 1.00 95.31 101 GLU A C 1
ATOM 777 O O . GLU A 1 101 ? 7.286 4.096 12.226 1.00 95.31 101 GLU A O 1
ATOM 782 N N . ALA A 1 102 ? 8.674 3.907 10.473 1.00 95.69 102 ALA A N 1
ATOM 783 C CA . ALA A 1 102 ? 8.756 5.346 10.224 1.00 95.69 102 ALA A CA 1
ATOM 784 C C . ALA A 1 102 ? 7.384 5.987 9.937 1.00 95.69 102 ALA A C 1
ATOM 786 O O . ALA A 1 102 ? 7.157 7.145 10.283 1.00 95.69 102 ALA A O 1
ATOM 787 N N . PHE A 1 103 ? 6.457 5.256 9.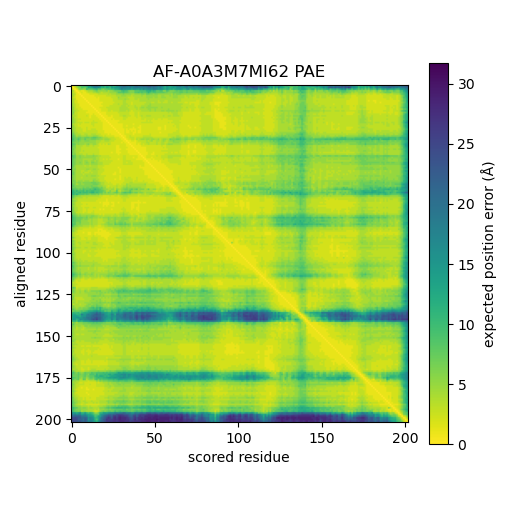307 1.00 96.06 103 PHE A N 1
ATOM 788 C CA . PHE A 1 103 ? 5.086 5.734 9.124 1.00 96.06 103 PHE A CA 1
ATOM 789 C C . PHE A 1 103 ? 4.338 5.807 10.449 1.00 96.06 103 PHE A C 1
ATOM 791 O O . PHE A 1 103 ? 3.822 6.874 10.761 1.00 96.06 103 PHE A O 1
ATOM 798 N N . LYS A 1 104 ? 4.316 4.718 11.231 1.00 95.38 104 LYS A N 1
ATOM 799 C CA . LYS A 1 104 ? 3.648 4.685 12.541 1.00 95.38 104 LYS A CA 1
ATOM 800 C C . LYS A 1 104 ? 4.167 5.780 13.467 1.00 95.38 104 LYS A C 1
ATOM 802 O O . LYS A 1 104 ? 3.367 6.491 14.060 1.00 95.38 104 LYS A O 1
ATOM 807 N N . GLU A 1 105 ? 5.487 5.931 13.561 1.00 95.19 105 GLU A N 1
ATOM 808 C CA . GLU A 1 105 ? 6.121 6.964 14.383 1.00 95.19 105 GLU A CA 1
ATOM 809 C C . GLU A 1 105 ? 5.666 8.366 13.958 1.00 95.19 105 GLU A C 1
ATOM 811 O O . GLU A 1 105 ? 5.292 9.181 14.800 1.00 95.19 105 GLU A O 1
ATOM 816 N N . GLY A 1 106 ? 5.616 8.624 12.648 1.00 93.94 106 GLY A N 1
ATOM 817 C CA . GLY A 1 106 ? 5.191 9.910 12.101 1.00 93.94 106 GLY A CA 1
ATOM 818 C C . GLY A 1 106 ? 3.700 10.227 12.263 1.00 93.94 106 GLY A C 1
ATOM 819 O O . GLY A 1 106 ? 3.333 11.396 12.172 1.00 93.94 106 GLY A O 1
ATOM 820 N N . VAL A 1 107 ? 2.841 9.230 12.507 1.00 94.31 107 VAL A N 1
ATOM 821 C CA . VAL A 1 107 ? 1.384 9.429 12.665 1.00 94.31 107 VAL A CA 1
ATOM 822 C C . VAL A 1 107 ? 0.858 9.091 14.051 1.00 94.31 107 VAL A C 1
ATOM 824 O O . VAL A 1 107 ? -0.347 9.174 14.243 1.00 94.31 107 VAL A O 1
ATOM 827 N N . GLN A 1 108 ? 1.703 8.742 15.022 1.00 93.75 108 GLN A N 1
ATOM 828 C CA . GLN A 1 108 ? 1.266 8.178 16.310 1.00 93.75 108 GLN A CA 1
ATOM 829 C C . GLN A 1 108 ? 0.285 9.048 17.121 1.00 93.75 108 GLN A C 1
ATOM 831 O O . GLN A 1 108 ? -0.452 8.503 17.946 1.00 93.75 108 GLN A O 1
ATOM 836 N N . GLU A 1 109 ? 0.282 10.365 16.882 1.00 91.94 109 GLU A N 1
ATOM 837 C CA . GLU A 1 109 ? -0.637 11.348 17.485 1.00 91.94 109 GLU A CA 1
ATOM 838 C C . GLU A 1 109 ? -1.965 11.490 16.716 1.00 91.94 109 GLU A C 1
ATOM 840 O O . GLU A 1 109 ? -2.952 11.986 17.252 1.00 91.94 109 GLU A O 1
ATOM 845 N N . LEU A 1 110 ? -1.998 11.069 15.449 1.00 90.75 110 LEU A N 1
ATOM 846 C CA . LEU A 1 110 ? -3.158 11.151 14.555 1.00 90.75 110 LEU A CA 1
ATOM 847 C C . LEU A 1 110 ? -3.870 9.805 14.418 1.00 90.75 110 LEU A C 1
ATOM 849 O O . LEU A 1 110 ? -5.085 9.747 14.253 1.00 90.75 110 LEU A O 1
ATOM 853 N N . TRP A 1 111 ? -3.107 8.717 14.425 1.00 93.56 111 TRP A N 1
ATOM 854 C CA . TRP A 1 111 ? -3.592 7.390 14.105 1.00 93.56 111 TRP A CA 1
ATOM 855 C C . TRP A 1 111 ? -2.676 6.315 14.683 1.00 93.56 111 TRP A C 1
ATOM 857 O O . TRP A 1 111 ? -1.451 6.449 14.715 1.00 93.56 111 TRP A O 1
ATOM 867 N N . ARG A 1 112 ? -3.278 5.200 15.088 1.00 92.69 112 ARG A N 1
ATOM 868 C CA . ARG A 1 112 ? -2.569 3.966 15.418 1.00 92.69 112 ARG A CA 1
ATOM 869 C C . ARG A 1 112 ? -3.265 2.801 14.725 1.00 92.69 112 ARG A C 1
ATOM 871 O O . ARG A 1 112 ? -4.483 2.866 14.561 1.00 92.69 112 ARG A O 1
ATOM 878 N N . PRO A 1 113 ? -2.521 1.753 14.336 1.00 92.12 113 PRO A N 1
ATOM 879 C CA . PRO A 1 113 ? -3.144 0.547 13.829 1.00 92.12 113 PRO A CA 1
ATOM 880 C C . PRO A 1 113 ? -4.125 -0.013 14.858 1.00 92.12 113 PRO A C 1
ATOM 882 O O . PRO A 1 113 ? -3.842 -0.063 16.055 1.00 92.12 113 PRO A O 1
ATOM 885 N N . ASP A 1 114 ? -5.290 -0.403 14.370 1.00 86.88 114 ASP A N 1
ATOM 886 C CA . ASP A 1 114 ? -6.400 -0.893 15.170 1.00 86.88 114 ASP A CA 1
ATOM 887 C C . ASP A 1 114 ? -7.153 -1.998 14.421 1.00 86.88 114 ASP A C 1
ATOM 889 O O . ASP A 1 114 ? -6.767 -2.456 13.339 1.00 86.88 114 ASP A O 1
ATOM 893 N N . ASP A 1 115 ? -8.280 -2.408 14.985 1.00 81.56 115 ASP A N 1
ATOM 894 C CA . ASP A 1 115 ? -9.113 -3.458 14.428 1.00 81.56 115 ASP A CA 1
ATOM 895 C C . ASP A 1 115 ? -9.885 -3.024 13.154 1.00 81.56 115 ASP A C 1
ATOM 897 O O . ASP A 1 115 ? -10.491 -3.869 12.485 1.00 81.56 115 ASP A O 1
ATOM 901 N N . MET A 1 116 ? -9.803 -1.749 12.760 1.00 85.44 116 MET A N 1
ATOM 902 C CA . MET A 1 116 ? -10.283 -1.203 11.484 1.00 85.44 116 MET A CA 1
ATOM 903 C C . MET A 1 116 ? -9.202 -1.232 10.396 1.00 85.44 116 MET A C 1
ATOM 905 O O . MET A 1 116 ? -9.492 -0.982 9.224 1.00 85.44 116 MET A O 1
ATOM 909 N N . THR A 1 117 ? -7.963 -1.561 10.760 1.00 92.69 117 THR A N 1
ATOM 910 C CA . THR A 1 117 ? -6.817 -1.588 9.856 1.00 92.69 117 THR A CA 1
ATOM 911 C C . THR A 1 117 ? -6.622 -2.986 9.282 1.00 92.69 117 THR A C 1
ATOM 913 O O . THR A 1 117 ? -6.550 -3.976 10.013 1.00 92.69 117 THR A O 1
ATOM 916 N N . TRP A 1 118 ? -6.509 -3.074 7.956 1.00 94.81 118 TRP A N 1
ATOM 917 C CA . TRP A 1 118 ? -6.388 -4.342 7.237 1.00 94.81 118 TRP A CA 1
ATOM 918 C C . TRP A 1 118 ? -5.192 -4.333 6.289 1.00 94.81 118 TRP A C 1
ATOM 920 O O . TRP A 1 118 ? -4.931 -3.341 5.606 1.00 94.81 118 TRP A O 1
ATOM 930 N N . VAL A 1 119 ? -4.507 -5.470 6.184 1.00 95.38 119 VAL A N 1
ATOM 931 C CA . VAL A 1 119 ? -3.512 -5.737 5.144 1.00 95.38 119 VAL A CA 1
ATOM 932 C C . VAL A 1 119 ? -3.929 -6.954 4.330 1.00 95.38 119 VAL A C 1
ATOM 934 O O . VAL A 1 119 ? -4.250 -8.011 4.871 1.00 95.38 119 VAL A O 1
ATOM 937 N N . ILE A 1 120 ? -3.916 -6.800 3.006 1.00 94.44 120 ILE A N 1
ATOM 938 C CA . ILE A 1 120 ? -4.227 -7.875 2.063 1.00 94.44 120 ILE A CA 1
ATOM 939 C C . ILE A 1 120 ? -2.922 -8.368 1.449 1.00 94.44 120 ILE A C 1
ATOM 941 O O . ILE A 1 120 ? -2.290 -7.690 0.632 1.00 94.44 120 ILE A O 1
ATOM 945 N N . VAL A 1 121 ? -2.532 -9.578 1.824 1.00 92.75 121 VAL A N 1
ATOM 946 C CA . VAL A 1 121 ? -1.391 -10.287 1.261 1.00 92.75 121 VAL A CA 1
ATOM 947 C C . VAL A 1 121 ? -1.891 -11.107 0.080 1.00 92.75 121 VAL A C 1
ATOM 949 O O . VAL A 1 121 ? -2.629 -12.075 0.237 1.00 92.75 121 VAL A O 1
ATOM 952 N N . MET A 1 122 ? -1.518 -10.695 -1.129 1.00 88.94 122 MET A N 1
ATOM 953 C CA . MET A 1 122 ? -1.839 -11.466 -2.328 1.00 88.94 122 MET A CA 1
ATOM 954 C C . MET A 1 122 ? -0.814 -12.575 -2.523 1.00 88.94 122 MET A C 1
ATOM 956 O O . MET A 1 122 ? 0.317 -12.293 -2.924 1.00 88.94 122 MET A O 1
ATOM 960 N N . ASP A 1 123 ? -1.244 -13.809 -2.299 1.00 87.31 123 ASP A N 1
ATOM 961 C CA . ASP A 1 123 ? -0.473 -15.003 -2.618 1.00 87.31 123 ASP A CA 1
ATOM 962 C C . ASP A 1 123 ? -0.660 -15.336 -4.105 1.00 87.31 123 ASP A C 1
ATOM 964 O O . ASP A 1 123 ? -1.783 -15.436 -4.617 1.00 87.31 123 ASP A O 1
ATOM 968 N N . VAL A 1 124 ? 0.449 -15.425 -4.834 1.00 85.00 124 VAL A N 1
ATOM 969 C CA . VAL A 1 124 ? 0.456 -15.734 -6.262 1.00 85.00 124 VAL A CA 1
ATOM 970 C C . VAL A 1 124 ? 1.625 -16.654 -6.568 1.00 85.00 124 VAL A C 1
ATOM 972 O O . VAL A 1 124 ? 2.767 -16.374 -6.206 1.00 85.00 124 VAL A O 1
ATOM 975 N N . ASP A 1 125 ? 1.337 -17.721 -7.308 1.00 87.31 125 ASP A N 1
ATOM 976 C CA . ASP A 1 125 ? 2.375 -18.604 -7.820 1.00 87.31 125 ASP A CA 1
ATOM 977 C C . ASP A 1 125 ? 3.397 -17.825 -8.667 1.00 87.31 125 ASP A C 1
ATOM 979 O O . ASP A 1 125 ? 3.052 -16.925 -9.444 1.00 87.31 125 ASP A O 1
ATOM 983 N N . ARG A 1 126 ? 4.672 -18.193 -8.535 1.00 88.81 126 ARG A N 1
ATOM 984 C CA . ARG A 1 126 ? 5.797 -17.524 -9.198 1.00 88.81 126 ARG A CA 1
ATOM 985 C C . ARG A 1 126 ? 5.683 -17.577 -10.719 1.00 88.81 126 ARG A C 1
ATOM 987 O O . ARG A 1 126 ? 5.921 -16.563 -11.377 1.00 88.81 126 ARG A O 1
ATOM 994 N N . ASN A 1 127 ? 5.282 -18.717 -11.285 1.00 87.38 127 ASN A N 1
ATOM 995 C CA . ASN A 1 127 ? 5.134 -18.873 -12.732 1.00 87.38 127 ASN A CA 1
ATOM 996 C C . ASN A 1 127 ? 3.960 -18.041 -13.246 1.00 87.38 127 ASN A C 1
ATOM 998 O O . ASN A 1 127 ? 4.110 -17.320 -14.235 1.00 87.38 127 ASN A O 1
ATOM 1002 N N . LEU A 1 128 ? 2.827 -18.056 -12.539 1.00 84.31 128 LEU A N 1
ATOM 1003 C CA . LEU A 1 128 ? 1.680 -17.206 -12.867 1.00 84.31 128 LEU A CA 1
ATOM 1004 C C . LEU A 1 128 ? 2.036 -15.710 -12.770 1.00 84.31 128 LEU A C 1
ATOM 1006 O O . LEU A 1 128 ? 1.693 -14.916 -13.651 1.00 84.31 128 LEU A O 1
ATOM 1010 N N . ALA A 1 129 ? 2.768 -15.309 -11.728 1.00 86.25 129 ALA A N 1
ATOM 1011 C CA . ALA A 1 129 ? 3.245 -13.941 -11.554 1.00 86.25 129 ALA A CA 1
ATOM 1012 C C . ALA A 1 129 ? 4.205 -13.513 -12.673 1.00 86.25 129 ALA A C 1
ATOM 1014 O O . ALA A 1 129 ? 4.106 -12.366 -13.132 1.00 86.25 129 ALA A O 1
ATOM 1015 N N . ARG A 1 130 ? 5.081 -14.426 -13.123 1.00 85.81 130 ARG A N 1
ATOM 1016 C CA . ARG A 1 130 ? 6.012 -14.228 -14.242 1.00 85.81 130 ARG A CA 1
ATOM 1017 C C . ARG A 1 130 ? 5.254 -14.070 -15.553 1.00 85.81 130 ARG A C 1
ATOM 1019 O O . ARG A 1 130 ? 5.455 -13.076 -16.243 1.00 85.81 130 ARG A O 1
ATOM 1026 N N . GLN A 1 131 ? 4.326 -14.972 -15.869 1.00 84.56 131 GLN A N 1
ATOM 1027 C CA . GLN A 1 131 ? 3.481 -14.879 -17.066 1.00 84.56 131 GLN A CA 1
ATOM 1028 C C . GLN A 1 131 ? 2.744 -13.533 -17.130 1.00 84.56 131 GLN A C 1
ATOM 1030 O O . GLN A 1 131 ? 2.827 -12.816 -18.128 1.00 84.56 131 GLN A O 1
ATOM 1035 N N . ARG A 1 132 ? 2.106 -13.131 -16.022 1.00 81.19 132 ARG A N 1
ATOM 1036 C CA . ARG A 1 132 ? 1.411 -11.836 -15.889 1.00 81.19 132 ARG A CA 1
ATOM 1037 C C . ARG A 1 132 ? 2.336 -10.626 -15.954 1.00 81.19 132 ARG A C 1
ATOM 1039 O O . ARG A 1 132 ? 1.869 -9.508 -16.165 1.00 81.19 132 ARG A O 1
ATOM 1046 N N . PHE A 1 133 ? 3.610 -10.798 -15.635 1.00 81.00 133 PHE A N 1
ATOM 1047 C CA . PHE A 1 133 ? 4.603 -9.743 -15.743 1.00 81.00 133 PHE A CA 1
ATOM 1048 C C . PHE A 1 133 ? 5.058 -9.584 -17.196 1.00 81.00 133 PHE A C 1
ATOM 1050 O O . PHE A 1 133 ? 5.029 -8.468 -17.712 1.00 81.00 133 PHE A O 1
ATOM 1057 N N . MET A 1 134 ? 5.381 -10.693 -17.867 1.00 80.56 134 M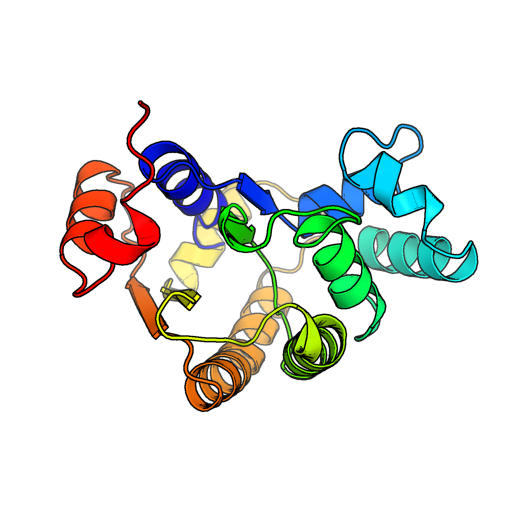ET A N 1
ATOM 1058 C CA . MET A 1 134 ? 5.830 -10.706 -19.262 1.00 80.56 134 MET A CA 1
ATOM 1059 C C . MET A 1 134 ? 4.749 -10.185 -20.212 1.00 80.56 134 MET A C 1
ATOM 1061 O O . MET A 1 134 ? 5.050 -9.399 -21.107 1.00 80.56 134 MET A O 1
ATOM 1065 N N . SER A 1 135 ? 3.476 -10.518 -19.967 1.00 78.31 135 SER A N 1
ATOM 1066 C CA . SER A 1 135 ? 2.358 -10.024 -20.783 1.00 78.31 135 SER A CA 1
ATOM 1067 C C . SER A 1 135 ? 2.159 -8.503 -20.726 1.00 78.31 135 SER A C 1
ATOM 1069 O O . SER A 1 135 ? 1.483 -7.941 -21.582 1.00 78.31 135 SER A O 1
ATOM 1071 N N . ARG A 1 136 ? 2.743 -7.815 -19.733 1.00 71.06 136 ARG A N 1
ATOM 1072 C CA . ARG A 1 136 ? 2.612 -6.360 -19.542 1.00 71.06 136 ARG A CA 1
ATOM 1073 C C . ARG A 1 136 ? 3.736 -5.545 -20.189 1.00 71.06 136 ARG A C 1
ATOM 1075 O O . ARG A 1 136 ? 3.687 -4.323 -20.090 1.00 71.06 136 ARG A O 1
ATOM 1082 N N . GLY A 1 137 ? 4.731 -6.189 -20.810 1.00 56.09 137 GLY A N 1
ATOM 1083 C CA . GLY A 1 137 ? 5.711 -5.539 -21.690 1.00 56.09 137 GLY A CA 1
ATOM 1084 C C . GLY A 1 137 ? 6.430 -4.317 -21.102 1.00 56.09 137 GLY A C 1
ATOM 1085 O O . GLY A 1 137 ? 6.489 -3.277 -21.753 1.00 56.09 137 GLY A O 1
ATOM 1086 N N . ARG A 1 138 ? 6.966 -4.398 -19.875 1.00 60.16 138 ARG A N 1
ATOM 1087 C CA . ARG A 1 138 ? 7.784 -3.308 -19.307 1.00 60.16 138 ARG A CA 1
ATOM 1088 C C . ARG A 1 138 ? 9.260 -3.545 -19.607 1.00 60.16 138 ARG A C 1
ATOM 1090 O O . ARG A 1 138 ? 9.890 -4.387 -18.975 1.00 60.16 138 ARG A O 1
ATOM 1097 N N . ALA A 1 139 ? 9.800 -2.805 -20.572 1.00 49.94 139 ALA A N 1
ATOM 1098 C CA . ALA A 1 139 ? 11.228 -2.816 -20.870 1.00 49.94 139 ALA A CA 1
ATOM 1099 C C . ALA A 1 139 ? 12.041 -2.394 -19.630 1.00 49.94 139 ALA A C 1
ATOM 1101 O O . ALA A 1 139 ? 11.729 -1.383 -19.003 1.00 49.94 139 ALA A O 1
ATOM 1102 N N . GLY A 1 140 ? 13.072 -3.169 -19.284 1.00 57.16 140 GLY A N 1
ATOM 1103 C CA . GLY A 1 140 ? 14.017 -2.846 -18.207 1.00 57.16 140 GLY A CA 1
ATOM 1104 C C . GLY A 1 140 ? 13.622 -3.284 -16.791 1.00 57.16 140 GLY A C 1
ATOM 1105 O O . GLY A 1 140 ? 14.375 -3.014 -15.861 1.00 57.16 140 GLY A O 1
ATOM 1106 N N . ASP A 1 141 ? 12.487 -3.965 -16.592 1.00 62.47 141 ASP A N 1
ATOM 1107 C CA . ASP A 1 141 ? 12.162 -4.551 -15.286 1.00 62.47 141 ASP A CA 1
ATOM 1108 C C . ASP A 1 141 ? 12.722 -5.986 -15.161 1.00 62.47 141 ASP A C 1
ATOM 1110 O O . ASP A 1 141 ? 12.410 -6.866 -15.961 1.00 62.47 141 ASP A O 1
ATOM 1114 N N . GLU A 1 142 ? 13.480 -6.255 -14.096 1.00 77.25 142 GLU A N 1
ATOM 1115 C CA . GLU A 1 142 ? 13.949 -7.600 -13.735 1.00 77.25 142 GLU A CA 1
ATOM 1116 C C . GLU A 1 142 ? 12.915 -8.293 -12.839 1.00 77.25 142 GLU A C 1
ATOM 1118 O O . GLU A 1 142 ? 12.820 -8.009 -11.640 1.00 77.25 142 GLU A O 1
ATOM 1123 N N . PHE A 1 143 ? 12.102 -9.182 -13.421 1.00 82.75 143 PHE A N 1
ATOM 1124 C CA . PHE A 1 143 ? 11.071 -9.909 -12.672 1.00 82.75 143 PHE A CA 1
ATOM 1125 C C . PHE A 1 143 ? 11.655 -10.685 -11.489 1.00 82.75 143 PHE A C 1
ATOM 1127 O O . PHE A 1 143 ? 11.130 -10.552 -10.388 1.00 82.75 143 PHE A O 1
ATOM 1134 N N . GLU A 1 144 ? 12.731 -11.450 -11.713 1.00 85.00 144 GLU A N 1
ATOM 1135 C CA . GLU A 1 144 ? 13.338 -12.307 -10.684 1.00 85.00 144 GLU A CA 1
ATOM 1136 C C . GLU A 1 144 ? 13.712 -11.492 -9.451 1.00 85.00 144 GLU A C 1
ATOM 1138 O O . GLU A 1 144 ? 13.155 -11.719 -8.381 1.00 85.00 144 GLU A O 1
ATOM 1143 N N . ARG A 1 145 ? 14.531 -10.447 -9.630 1.00 84.06 145 ARG A N 1
ATOM 1144 C CA . ARG A 1 145 ? 14.968 -9.578 -8.535 1.00 84.06 145 ARG A CA 1
ATOM 1145 C C . ARG A 1 145 ? 13.788 -9.005 -7.748 1.00 84.06 145 ARG A C 1
ATOM 1147 O O . ARG A 1 145 ? 13.791 -9.024 -6.525 1.00 84.06 145 ARG A O 1
ATOM 1154 N N . ARG A 1 146 ? 12.749 -8.516 -8.434 1.00 82.25 146 ARG A N 1
ATOM 1155 C CA . ARG A 1 146 ? 11.570 -7.932 -7.770 1.00 82.25 146 ARG A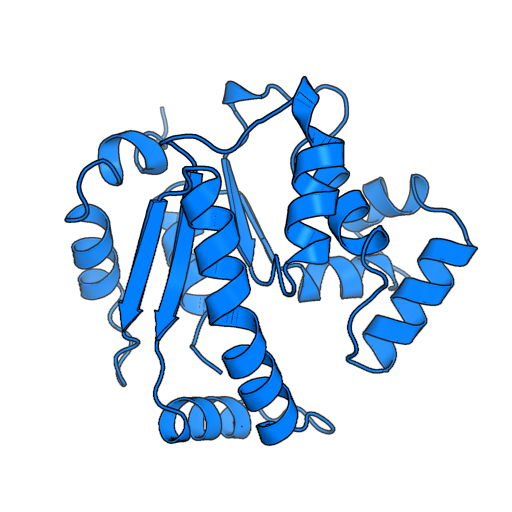 CA 1
ATOM 1156 C C . ARG A 1 146 ? 10.706 -8.952 -7.045 1.00 82.25 146 ARG A C 1
ATOM 1158 O O . ARG A 1 146 ? 10.057 -8.594 -6.063 1.00 82.25 146 ARG A O 1
ATOM 1165 N N . PHE A 1 147 ? 10.613 -10.164 -7.578 1.00 87.25 147 PHE A N 1
ATOM 1166 C CA . PHE A 1 147 ? 9.863 -11.236 -6.945 1.00 87.25 147 PHE A CA 1
ATOM 1167 C C . PHE A 1 147 ? 10.604 -11.731 -5.702 1.00 87.25 147 PHE A C 1
ATOM 1169 O O . PHE A 1 147 ? 9.984 -11.854 -4.650 1.00 87.25 147 PHE A O 1
ATOM 1176 N N . ASP A 1 148 ? 11.918 -11.918 -5.793 1.00 88.62 148 ASP A N 1
ATOM 1177 C CA . ASP A 1 148 ? 12.748 -12.369 -4.673 1.00 88.62 148 ASP A CA 1
ATOM 1178 C C . ASP A 1 148 ? 12.791 -11.336 -3.552 1.00 88.62 148 ASP A C 1
ATOM 1180 O O . ASP A 1 148 ? 12.445 -11.660 -2.418 1.00 88.62 148 ASP A O 1
ATOM 1184 N N . GLU A 1 149 ? 13.029 -10.061 -3.880 1.00 87.31 149 GLU A N 1
ATOM 1185 C CA . GLU A 1 149 ? 12.913 -8.968 -2.908 1.00 87.31 149 GLU A CA 1
ATOM 1186 C C . GLU A 1 149 ? 11.526 -8.950 -2.243 1.00 87.31 149 GLU A C 1
ATOM 1188 O O . GLU A 1 149 ? 11.404 -8.665 -1.053 1.00 87.31 149 GLU A O 1
ATOM 1193 N N . HIS A 1 150 ? 10.451 -9.247 -2.979 1.00 88.69 150 HIS A N 1
ATOM 1194 C CA . HIS A 1 150 ? 9.119 -9.313 -2.381 1.00 88.69 150 HIS A CA 1
ATOM 1195 C C . HIS A 1 150 ? 8.991 -10.469 -1.384 1.00 88.69 150 HIS A C 1
ATOM 1197 O O . HIS A 1 150 ? 8.483 -10.244 -0.285 1.00 88.69 150 HIS A O 1
ATOM 1203 N N . MET A 1 151 ? 9.454 -11.666 -1.750 1.00 90.38 151 MET A N 1
ATOM 1204 C CA . MET A 1 151 ? 9.386 -12.860 -0.903 1.00 90.38 151 MET A CA 1
ATOM 1205 C C . MET A 1 151 ? 10.235 -12.722 0.363 1.00 90.38 151 MET A C 1
ATOM 1207 O O . MET A 1 151 ? 9.790 -13.119 1.437 1.00 90.38 151 MET A O 1
ATOM 1211 N N . GLU A 1 152 ? 11.410 -12.101 0.260 1.00 92.00 152 GLU A N 1
ATOM 1212 C CA . GLU A 1 152 ? 12.282 -11.824 1.406 1.00 92.00 152 GLU A CA 1
ATOM 1213 C C . GLU A 1 152 ? 11.644 -10.849 2.403 1.00 92.00 152 GLU A C 1
ATOM 1215 O O . GLU A 1 152 ? 11.785 -11.004 3.615 1.00 92.00 152 GLU A O 1
ATOM 1220 N N . ASN A 1 153 ? 10.930 -9.833 1.907 1.00 92.25 153 ASN A N 1
ATOM 1221 C CA . ASN A 1 153 ? 10.439 -8.744 2.750 1.00 92.25 153 ASN A CA 1
ATOM 1222 C C . ASN A 1 153 ? 9.002 -8.947 3.257 1.00 92.25 153 ASN A C 1
ATOM 1224 O O . ASN A 1 153 ? 8.649 -8.372 4.287 1.00 92.25 153 ASN A O 1
ATOM 1228 N N . ILE A 1 154 ? 8.157 -9.732 2.577 1.00 93.56 154 ILE A N 1
ATOM 1229 C CA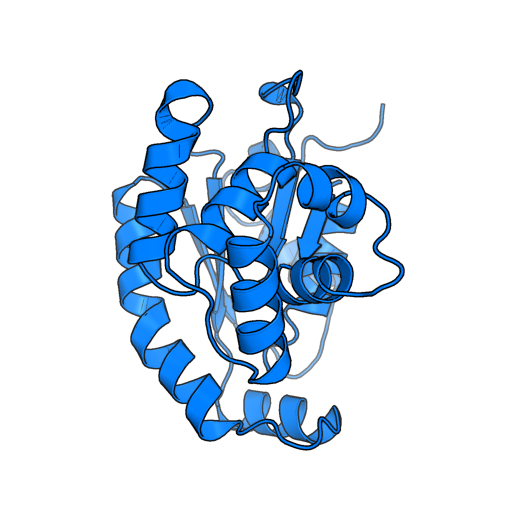 . ILE A 1 154 ? 6.729 -9.820 2.928 1.00 93.56 154 ILE A CA 1
ATOM 1230 C C . ILE A 1 154 ? 6.491 -10.445 4.307 1.00 93.56 154 ILE A C 1
ATOM 1232 O O . ILE A 1 154 ? 5.681 -9.922 5.066 1.00 93.56 154 ILE A O 1
ATOM 1236 N N . GLY A 1 155 ? 7.228 -11.502 4.663 1.00 95.06 155 GLY A N 1
ATOM 1237 C CA . GLY A 1 155 ? 7.097 -12.172 5.962 1.00 95.06 155 GLY A CA 1
ATOM 1238 C C . GLY A 1 155 ? 7.373 -11.232 7.142 1.00 95.06 155 GLY A C 1
ATOM 1239 O O . GLY A 1 155 ? 6.484 -11.042 7.975 1.00 95.06 155 GLY A O 1
ATOM 1240 N N . PRO A 1 156 ? 8.551 -10.579 7.196 1.00 97.06 156 PRO A N 1
ATOM 1241 C CA . PRO A 1 156 ? 8.867 -9.598 8.234 1.00 97.06 156 PRO A CA 1
ATOM 1242 C C . PRO A 1 156 ? 7.874 -8.431 8.313 1.00 97.06 156 PRO A C 1
ATOM 1244 O O . PRO A 1 156 ? 7.507 -8.019 9.411 1.00 97.06 156 PRO A O 1
ATOM 1247 N N . ILE A 1 157 ? 7.402 -7.916 7.170 1.00 96.44 157 ILE A N 1
ATOM 1248 C CA . ILE A 1 157 ? 6.405 -6.832 7.128 1.00 96.44 157 ILE A CA 1
ATOM 1249 C C . ILE A 1 157 ? 5.088 -7.278 7.759 1.00 96.44 157 ILE A C 1
ATOM 1251 O O . ILE A 1 157 ? 4.558 -6.589 8.626 1.00 96.44 157 ILE A O 1
ATOM 1255 N N . VAL A 1 158 ? 4.563 -8.430 7.335 1.00 96.50 158 VAL A N 1
ATOM 1256 C CA . VAL A 1 158 ? 3.292 -8.959 7.842 1.00 96.50 158 VAL A CA 1
ATOM 1257 C C . VAL A 1 158 ? 3.392 -9.259 9.335 1.00 96.50 158 VAL A C 1
ATOM 1259 O O . VAL A 1 158 ? 2.461 -8.950 10.073 1.00 96.50 158 VAL A O 1
ATOM 1262 N N . ALA A 1 159 ? 4.522 -9.802 9.793 1.00 97.06 159 ALA A N 1
ATOM 1263 C CA . ALA A 1 159 ? 4.766 -10.041 11.211 1.00 97.06 159 ALA A CA 1
ATOM 1264 C C . ALA A 1 159 ? 4.755 -8.736 12.024 1.00 97.06 159 ALA A C 1
ATOM 1266 O O . ALA A 1 159 ? 4.082 -8.675 13.050 1.00 97.06 159 ALA A O 1
ATOM 1267 N N . ALA A 1 160 ? 5.436 -7.686 11.549 1.00 96.81 160 ALA A N 1
ATOM 1268 C CA . ALA A 1 160 ? 5.434 -6.378 12.203 1.00 96.81 160 ALA A CA 1
ATOM 1269 C C . ALA A 1 160 ? 4.018 -5.779 12.269 1.00 96.81 160 ALA A C 1
ATOM 1271 O O . ALA A 1 160 ? 3.535 -5.466 13.352 1.00 96.81 160 ALA A O 1
ATOM 1272 N N . MET A 1 161 ? 3.306 -5.727 11.138 1.00 96.38 161 MET A N 1
ATOM 1273 C CA . MET A 1 161 ? 1.936 -5.199 11.085 1.00 96.38 161 MET A CA 1
ATOM 1274 C C . MET A 1 161 ? 0.982 -5.981 11.998 1.00 96.38 161 MET A C 1
ATOM 1276 O O . MET A 1 161 ? 0.158 -5.387 12.690 1.00 96.38 161 MET A O 1
ATOM 1280 N N . LYS A 1 162 ? 1.109 -7.312 12.042 1.00 95.44 162 LYS A N 1
ATOM 1281 C CA . LYS A 1 162 ? 0.303 -8.159 12.927 1.00 95.44 162 LYS A CA 1
ATOM 1282 C C . LYS A 1 162 ? 0.605 -7.901 14.405 1.00 95.44 162 LYS A C 1
ATOM 1284 O O . LYS A 1 162 ? -0.328 -7.870 15.202 1.00 95.44 162 LYS A O 1
ATOM 1289 N N . ASN A 1 163 ? 1.873 -7.696 14.769 1.00 95.69 163 ASN A N 1
ATOM 1290 C CA . ASN A 1 163 ? 2.265 -7.345 16.139 1.00 95.69 163 ASN A CA 1
ATOM 1291 C C . ASN A 1 163 ? 1.681 -5.997 16.582 1.00 95.69 163 ASN A C 1
ATOM 1293 O O . ASN A 1 163 ? 1.399 -5.822 17.764 1.00 95.69 163 ASN A O 1
ATOM 1297 N N . ASP A 1 164 ? 1.447 -5.082 15.641 1.00 95.00 164 ASP A N 1
ATOM 1298 C CA . ASP A 1 164 ? 0.789 -3.799 15.900 1.00 95.00 164 ASP A CA 1
ATOM 1299 C C . ASP A 1 164 ? -0.748 -3.874 15.886 1.00 95.00 164 ASP A C 1
ATOM 1301 O O . ASP A 1 164 ? -1.407 -2.849 16.026 1.00 95.00 164 ASP A O 1
ATOM 1305 N N . GLY A 1 165 ? -1.340 -5.061 15.716 1.00 94.06 165 GLY A N 1
ATOM 1306 C CA . GLY A 1 165 ? -2.793 -5.254 15.754 1.00 94.06 165 GLY A CA 1
ATOM 1307 C C . GLY A 1 165 ? -3.507 -5.139 14.405 1.00 94.06 165 GLY A C 1
ATOM 1308 O O . GLY A 1 165 ? -4.735 -5.163 14.375 1.00 94.06 165 GLY A O 1
ATOM 1309 N N . VAL A 1 166 ? -2.779 -5.066 13.283 1.00 95.25 166 VAL A N 1
ATOM 1310 C CA . VAL A 1 166 ? -3.390 -5.057 11.944 1.00 95.25 166 VAL A CA 1
ATOM 1311 C C . VAL A 1 166 ? -4.010 -6.417 11.618 1.00 95.25 166 VAL A C 1
ATOM 1313 O O . VAL A 1 166 ? -3.371 -7.465 11.757 1.00 95.25 166 VAL A O 1
ATOM 1316 N N . ASN A 1 167 ? -5.229 -6.404 11.077 1.00 95.31 167 ASN A N 1
ATOM 1317 C CA . ASN A 1 167 ? -5.872 -7.603 10.553 1.00 95.31 167 ASN A CA 1
ATOM 1318 C C . ASN A 1 167 ? -5.217 -8.038 9.233 1.00 95.31 167 ASN A C 1
ATOM 1320 O O . ASN A 1 167 ? -5.188 -7.286 8.257 1.00 95.31 167 ASN A O 1
ATOM 1324 N N . VAL A 1 168 ? -4.719 -9.272 9.173 1.00 94.88 168 VAL A N 1
ATOM 1325 C CA . VAL A 1 168 ? -4.049 -9.826 7.987 1.00 94.88 168 VAL A CA 1
ATOM 1326 C C . VAL A 1 168 ? -4.995 -10.757 7.237 1.00 94.88 168 VAL A C 1
ATOM 1328 O O . VAL A 1 168 ? -5.500 -11.721 7.809 1.00 94.88 168 VAL A O 1
ATOM 1331 N N . ILE A 1 169 ? -5.189 -10.500 5.944 1.00 93.75 169 ILE A N 1
ATOM 1332 C CA . ILE A 1 169 ? -5.931 -11.371 5.028 1.00 93.75 169 ILE A CA 1
ATOM 1333 C C . ILE A 1 169 ? -4.974 -11.900 3.971 1.00 93.75 169 ILE A C 1
ATOM 1335 O O . ILE A 1 169 ? -4.346 -11.125 3.252 1.00 93.75 169 ILE A O 1
ATOM 1339 N N . GLU A 1 170 ? -4.928 -13.216 3.812 1.00 92.56 170 GLU A N 1
ATOM 1340 C CA . GLU A 1 170 ? -4.273 -13.848 2.672 1.00 92.56 170 GLU A CA 1
ATOM 1341 C C . GLU A 1 170 ? -5.301 -14.116 1.573 1.00 92.56 170 GLU A C 1
ATOM 1343 O O . GLU A 1 170 ? -6.294 -14.815 1.777 1.00 92.56 170 GLU A O 1
ATOM 1348 N N . TYR A 1 171 ? -5.065 -13.553 0.391 1.00 90.69 171 TYR A N 1
ATOM 1349 C CA . TYR A 1 171 ? -5.899 -13.768 -0.783 1.00 90.69 171 TYR A CA 1
ATOM 1350 C C . TYR A 1 171 ? -5.100 -14.501 -1.858 1.00 90.69 171 TYR A C 1
ATOM 1352 O O . TYR A 1 171 ? -4.182 -13.940 -2.463 1.00 90.69 171 TYR A O 1
ATOM 1360 N N . LYS A 1 172 ? -5.475 -15.756 -2.122 1.00 86.94 172 LYS A N 1
ATOM 1361 C CA . LYS A 1 172 ? -4.874 -16.563 -3.186 1.00 86.94 172 LYS A CA 1
ATOM 1362 C C . LYS A 1 172 ? -5.417 -16.123 -4.535 1.00 86.94 172 LYS A C 1
ATOM 1364 O O . LYS A 1 172 ? -6.606 -16.253 -4.821 1.00 86.94 172 LYS A O 1
ATOM 1369 N N . SER A 1 173 ? -4.539 -15.597 -5.381 1.00 77.69 173 SER A N 1
ATOM 1370 C CA . SER A 1 173 ? -4.932 -15.149 -6.708 1.00 77.69 173 SER A CA 1
ATOM 1371 C C . SER A 1 173 ? -5.234 -16.348 -7.606 1.00 77.69 173 SER A C 1
ATOM 1373 O O . SER A 1 173 ? -4.332 -17.091 -7.984 1.00 77.69 173 SER A O 1
ATOM 1375 N N . ALA A 1 174 ? -6.501 -16.495 -7.991 1.00 75.31 174 ALA A N 1
ATOM 1376 C CA . ALA A 1 174 ? -6.907 -17.459 -9.004 1.00 75.31 174 ALA A CA 1
ATOM 1377 C C . ALA A 1 174 ? -6.312 -17.109 -10.389 1.00 75.31 174 ALA A C 1
ATOM 1379 O O . ALA A 1 174 ? -6.004 -15.932 -10.645 1.00 75.31 174 ALA A O 1
ATOM 1380 N N . PRO A 1 175 ? -6.135 -18.104 -11.284 1.00 70.38 175 PRO A N 1
ATOM 1381 C CA . PRO A 1 175 ? -5.720 -17.880 -12.670 1.00 70.38 175 PRO A CA 1
ATOM 1382 C C . PRO A 1 175 ? -6.688 -16.942 -13.397 1.00 70.38 175 PRO A C 1
ATOM 1384 O O . PRO A 1 175 ? -6.241 -15.952 -13.987 1.00 70.38 175 PRO A O 1
ATOM 1387 N N . ASP A 1 176 ? -7.987 -17.202 -13.229 1.00 75.88 176 ASP A N 1
ATOM 1388 C CA . ASP A 1 176 ? -9.086 -16.436 -13.803 1.00 75.88 176 ASP A CA 1
ATOM 1389 C C . ASP A 1 176 ? -9.579 -15.361 -12.834 1.00 75.88 176 ASP A C 1
ATOM 1391 O O . ASP A 1 176 ? -9.701 -15.569 -11.624 1.00 75.88 176 ASP A O 1
ATOM 1395 N N . TYR A 1 177 ? -9.836 -14.172 -13.374 1.00 78.88 177 TYR A N 1
ATOM 1396 C CA . TYR A 1 177 ? -10.377 -13.060 -12.606 1.00 78.88 177 TYR A CA 1
ATOM 1397 C C . TYR A 1 177 ? -11.905 -13.146 -12.569 1.00 78.88 177 TYR A C 1
ATOM 1399 O O . TYR A 1 177 ? -12.556 -12.960 -13.594 1.00 78.88 177 TYR A O 1
ATOM 1407 N N . ASP A 1 178 ? -12.464 -13.355 -11.378 1.00 86.69 178 ASP A N 1
ATOM 1408 C CA . ASP A 1 178 ? -13.901 -13.278 -11.113 1.00 86.69 178 ASP A CA 1
ATOM 1409 C C . ASP A 1 178 ? -14.159 -12.263 -9.991 1.00 86.69 178 ASP A C 1
ATOM 1411 O O . ASP A 1 178 ? -13.873 -12.503 -8.815 1.00 86.69 178 ASP A O 1
ATOM 1415 N N . ALA A 1 179 ? -14.701 -11.104 -10.368 1.00 87.94 179 ALA A N 1
ATOM 1416 C CA . ALA A 1 179 ? -15.026 -10.033 -9.433 1.00 87.94 179 ALA A CA 1
ATOM 1417 C C . ALA A 1 179 ? -16.074 -10.455 -8.389 1.00 87.94 179 ALA A C 1
ATOM 1419 O O . ALA A 1 179 ? -15.968 -10.054 -7.230 1.00 87.94 179 ALA A O 1
ATOM 1420 N N . GLY A 1 180 ? -17.061 -11.271 -8.771 1.00 89.44 180 GLY A N 1
ATOM 1421 C CA . GLY A 1 180 ? -18.112 -11.739 -7.869 1.00 89.44 180 GLY A CA 1
ATOM 1422 C C . GLY A 1 180 ? -17.562 -12.695 -6.817 1.00 89.44 180 GLY A C 1
ATOM 1423 O O . GLY A 1 180 ? -17.849 -12.538 -5.629 1.00 89.44 180 GLY A O 1
ATOM 1424 N N . ALA A 1 181 ? -16.704 -13.633 -7.227 1.00 90.38 181 ALA A N 1
ATOM 1425 C CA . ALA A 1 181 ? -16.019 -14.533 -6.301 1.00 90.38 181 ALA A CA 1
ATOM 1426 C C . ALA A 1 181 ? -15.098 -13.775 -5.329 1.00 90.38 181 ALA A C 1
ATOM 1428 O O . ALA A 1 181 ? -15.099 -14.069 -4.132 1.00 90.38 181 ALA A O 1
ATOM 1429 N N . ILE A 1 182 ? -14.366 -12.765 -5.819 1.00 91.19 182 ILE A N 1
ATOM 1430 C CA . ILE A 1 182 ? -13.525 -11.898 -4.982 1.00 91.19 182 ILE A CA 1
ATOM 1431 C C . ILE A 1 182 ? -14.369 -11.168 -3.935 1.00 91.19 182 ILE A C 1
ATOM 1433 O O . ILE A 1 182 ? -14.072 -11.240 -2.745 1.00 91.19 182 ILE A O 1
ATOM 1437 N N . LEU A 1 183 ? -15.430 -10.473 -4.353 1.00 91.88 183 LEU A N 1
ATOM 1438 C CA . LEU A 1 183 ? -16.280 -9.722 -3.426 1.00 91.88 183 LEU A CA 1
ATOM 1439 C C . LEU A 1 183 ? -16.953 -10.644 -2.410 1.00 91.88 183 LEU A C 1
ATOM 1441 O O . LEU A 1 183 ? -17.004 -10.310 -1.228 1.00 91.88 183 LEU A O 1
ATOM 1445 N N . LYS A 1 184 ? -17.398 -11.829 -2.845 1.00 92.19 184 LYS A N 1
ATOM 1446 C CA . LYS A 1 184 ? -17.953 -12.847 -1.952 1.00 92.19 184 LYS A CA 1
ATOM 1447 C C . LYS A 1 184 ? -16.933 -13.280 -0.901 1.00 92.19 184 LYS A C 1
ATOM 1449 O O . LYS A 1 184 ? -17.288 -13.340 0.273 1.00 92.19 184 LYS A O 1
ATOM 1454 N N . PHE A 1 185 ? -15.682 -13.523 -1.298 1.00 93.00 185 PHE A N 1
ATOM 1455 C CA . PHE A 1 185 ? -14.598 -13.838 -0.368 1.00 93.00 185 PHE A CA 1
ATOM 1456 C C . PHE A 1 185 ? -14.442 -12.744 0.695 1.00 93.00 185 PHE A C 1
ATOM 1458 O O . PHE A 1 185 ? -14.553 -13.047 1.878 1.00 93.00 185 PHE A O 1
ATOM 1465 N N . PHE A 1 186 ? -14.274 -11.479 0.291 1.00 92.62 186 PHE A N 1
ATOM 1466 C CA . PHE A 1 186 ? -14.083 -10.373 1.238 1.00 92.62 186 PHE A CA 1
ATOM 1467 C C . PHE A 1 186 ? -15.304 -10.143 2.135 1.00 92.62 186 PHE A C 1
ATOM 1469 O O . PHE A 1 186 ? -15.153 -9.966 3.338 1.00 92.62 186 PHE A O 1
ATOM 1476 N N . SER A 1 187 ? -16.520 -10.229 1.590 1.00 91.44 187 SER A N 1
ATOM 1477 C CA . SER A 1 187 ? -17.755 -10.096 2.378 1.00 91.44 187 SER A CA 1
ATOM 1478 C C . SER A 1 187 ? -17.937 -11.190 3.437 1.00 91.44 187 SER A C 1
ATOM 1480 O O . SER A 1 187 ? -18.639 -10.968 4.420 1.00 91.44 187 SER A O 1
ATOM 1482 N N . GLY A 1 188 ? -17.308 -12.355 3.245 1.00 92.06 188 GLY A N 1
ATOM 1483 C CA . GLY A 1 188 ? -17.344 -13.473 4.187 1.00 92.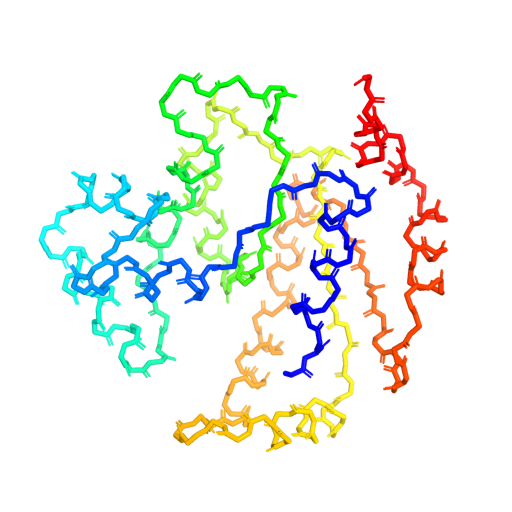06 188 GLY A CA 1
ATOM 1484 C C . GLY A 1 188 ? -16.310 -13.378 5.311 1.00 92.06 188 GLY A C 1
ATOM 1485 O O . GLY A 1 188 ? -16.318 -14.225 6.203 1.00 92.06 188 GLY A O 1
ATOM 1486 N N . ILE A 1 189 ? -15.417 -12.384 5.281 1.00 92.69 189 ILE A N 1
ATOM 1487 C CA . ILE A 1 189 ? -14.408 -12.182 6.322 1.00 92.69 189 ILE A CA 1
ATOM 1488 C C . ILE A 1 189 ? -15.080 -11.525 7.536 1.00 92.69 189 ILE A C 1
ATOM 1490 O O . ILE A 1 189 ? -15.671 -10.450 7.388 1.00 92.69 189 ILE A O 1
ATOM 1494 N N . PRO A 1 190 ? -14.983 -12.120 8.741 1.00 90.88 190 PRO A N 1
ATOM 1495 C CA . PRO A 1 190 ? -15.574 -11.543 9.944 1.00 90.88 190 PRO A CA 1
ATOM 1496 C C . PRO A 1 190 ? -15.105 -10.104 10.184 1.00 90.88 190 PRO A C 1
ATOM 1498 O O . PRO A 1 190 ? -13.906 -9.833 10.198 1.00 90.88 190 PRO A O 1
ATOM 1501 N N . GLY A 1 191 ? -16.049 -9.179 10.368 1.00 87.88 191 GLY A N 1
ATOM 1502 C CA . GLY A 1 191 ? -15.761 -7.767 10.616 1.00 87.88 191 GLY A CA 1
ATOM 1503 C C . GLY A 1 191 ? -15.453 -6.941 9.364 1.00 87.88 191 GLY A C 1
ATOM 1504 O O . GLY A 1 191 ? -15.388 -5.718 9.461 1.00 87.88 191 GLY A O 1
ATOM 1505 N N . TRP A 1 192 ? -15.267 -7.546 8.185 1.00 90.50 192 TRP A N 1
ATOM 1506 C CA . TRP A 1 192 ? -14.918 -6.794 6.976 1.00 90.50 192 TRP A CA 1
ATOM 1507 C C . TRP A 1 192 ? -16.048 -5.860 6.540 1.00 90.50 192 TRP A C 1
ATOM 1509 O O . TRP A 1 192 ? -15.834 -4.668 6.332 1.00 90.50 192 TRP A O 1
ATOM 1519 N N . THR A 1 193 ? -17.273 -6.368 6.422 1.00 86.31 193 THR A N 1
ATOM 1520 C CA . THR A 1 193 ? -18.406 -5.576 5.920 1.00 86.31 193 THR A CA 1
ATOM 1521 C C . THR A 1 193 ? -18.805 -4.477 6.906 1.00 86.31 193 THR A C 1
ATOM 1523 O O . THR A 1 193 ? -19.115 -3.358 6.500 1.00 86.31 193 THR A O 1
ATOM 1526 N N . GLU A 1 194 ? -18.736 -4.743 8.207 1.00 84.19 194 GLU A N 1
ATOM 1527 C CA . GLU A 1 194 ? -19.077 -3.773 9.248 1.00 84.19 194 GLU A CA 1
ATOM 1528 C C . GLU A 1 194 ? -18.070 -2.623 9.330 1.00 84.19 194 GLU A C 1
ATOM 1530 O O . GLU A 1 194 ? -18.445 -1.508 9.704 1.00 84.19 194 GLU A O 1
ATOM 1535 N N . ARG A 1 195 ? -16.802 -2.894 9.000 1.00 82.50 195 ARG A N 1
ATOM 1536 C CA . ARG A 1 195 ? -15.682 -1.965 9.203 1.00 82.50 195 ARG A CA 1
ATOM 1537 C C . ARG A 1 195 ? -15.237 -1.280 7.917 1.00 82.50 195 ARG A C 1
ATOM 1539 O O . ARG A 1 195 ? -14.992 -0.080 7.906 1.00 82.50 195 ARG A O 1
ATOM 1546 N N . VAL A 1 196 ? -15.197 -2.027 6.819 1.00 82.44 196 VAL A N 1
ATOM 1547 C CA . VAL A 1 196 ? -14.806 -1.554 5.483 1.00 82.44 196 VAL A CA 1
ATOM 1548 C C . VAL A 1 196 ? -16.037 -1.227 4.630 1.00 82.44 196 VAL A C 1
ATOM 1550 O O . VAL A 1 196 ? -15.992 -0.320 3.803 1.00 82.44 196 VAL A O 1
ATOM 1553 N N . GLY A 1 197 ? -17.159 -1.923 4.845 1.00 68.19 197 GLY A N 1
ATOM 1554 C CA . GLY A 1 197 ? -18.371 -1.841 4.020 1.00 68.19 197 GLY A CA 1
ATOM 1555 C C . GLY A 1 197 ? -19.378 -0.741 4.363 1.00 68.19 197 GLY A C 1
ATOM 1556 O O . GLY A 1 197 ? -20.266 -0.488 3.553 1.00 68.19 197 GLY A O 1
ATOM 1557 N N . LYS A 1 198 ? -19.227 -0.007 5.475 1.00 60.09 198 LYS A N 1
ATOM 1558 C CA . LYS A 1 198 ? -20.097 1.139 5.847 1.00 60.09 198 LYS A CA 1
ATOM 1559 C C . LYS A 1 198 ? -19.899 2.386 4.966 1.00 60.09 198 LYS A C 1
ATOM 1561 O O . LYS A 1 198 ? -19.818 3.504 5.456 1.00 60.09 198 LYS A O 1
ATOM 1566 N N . GLY A 1 199 ? -19.672 2.209 3.667 1.00 50.62 199 GLY A N 1
ATOM 1567 C CA . GLY A 1 199 ? -19.500 3.278 2.676 1.00 50.62 199 GLY A CA 1
ATOM 1568 C C . GLY A 1 199 ? -20.675 3.413 1.713 1.00 50.62 199 GLY A C 1
ATOM 1569 O O . GLY A 1 199 ? -20.547 4.133 0.726 1.00 50.62 199 GLY A O 1
ATOM 1570 N N . SER A 1 200 ? -21.786 2.709 1.960 1.00 38.41 200 SER A N 1
ATOM 1571 C CA . SER A 1 200 ? -23.013 2.859 1.181 1.00 38.41 200 SER A CA 1
ATOM 1572 C C . SER A 1 200 ? -23.469 4.314 1.231 1.00 38.41 200 SER A C 1
ATOM 1574 O O . SER A 1 200 ? -23.742 4.831 2.311 1.00 38.41 200 SER A O 1
ATOM 1576 N N . ARG A 1 201 ? -23.488 4.938 0.048 1.00 39.88 201 ARG A N 1
ATOM 1577 C CA . ARG A 1 201 ? -23.976 6.293 -0.220 1.00 39.88 201 ARG A CA 1
ATOM 1578 C C . ARG A 1 201 ? -25.301 6.530 0.510 1.00 39.88 201 ARG A C 1
ATOM 1580 O O . ARG A 1 201 ? -26.265 5.818 0.232 1.00 39.88 201 ARG A O 1
ATOM 1587 N N . GLU A 1 202 ? -25.312 7.503 1.414 1.00 32.25 202 GLU A N 1
ATOM 1588 C CA . GLU A 1 202 ? -26.506 8.327 1.630 1.00 32.25 202 GLU A CA 1
ATOM 1589 C C . GLU A 1 202 ? -26.767 9.172 0.375 1.00 32.25 202 GLU A C 1
ATOM 1591 O O . GLU A 1 202 ? -25.774 9.579 -0.282 1.00 32.25 202 GLU A O 1
#

Secondary structure (DSSP, 8-state):
---HHHHHHHHHHHHT-EEEEHHHHHHHHTSTT--HHHHHHHTTS-HHHHHHHHHHHHHT-PPPTTHHHHHHHHHHS-TT--GGG--EEEES--SSHHHHHHHHHHHTTT----TT-EEEEEE--HHHHHHHHHTT--TT--HHHHHHHHHHHHHHHHHHHHHTTPEEEEEE--SS--HHHHHHHHHTSTTHHHHTSTT---

Organism: NCBI:txid1302712

Foldseek 3Di:
DQCLVVLQVLLCVQLVAAEDELLVLLVLLLDPNRDDLSVVCNVVDDPVLSVQSNVCNVVVHDGPLQSSLSSVCCVQPNPPDPLVPRGHDYHCPPLAQSNVVNNCVVCVVPDFAEPLAADEAEDEDLVLQVVVVVVVDDPPDDSVVVVVSNVVGVVVNVVSSVVSHHHYHYDYRDSDDDSVVSVVVQVPDPPRCVRRVVRPDD

Mean predicted aligned error: 5.35 Å

InterPro domains:
  IPR027417 P-loop containing nucleoside triphosphate hydrolase [G3DSA:3.40.50.300] (1-179)
  IPR027417 P-loop containing nucleoside triphosphate hydrolase [SSF52540] (4-172)

Sequence (202 aa):
MACKSTLCTLLATNYNLDQCSIGNELRNLVSKNSTGHAARIKCMLSVDELVILAQNVKAGTLAPSTNTPKYIIERVFPEGAILNHVRILLDGFPRKVDRWEAFKEGVQELWRPDDMTWVIVMDVDRNLARQRFMSRGRAGDEFERRFDEHMENIGPIVAAMKNDGVNVIEYKSAPDYDAGAILKFFSGIPGWTERVGKGSRE

pLDDT: mean 88.0, std 10.83, range [32.25, 97.06]